Protein AF-A0A4Q3C0F9-F1 (afdb_monomer)

Sequence (184 aa):
MLLTISTTHFPADDLSFLLHKHPKKIQSVEISAGKAHIFYPEVSAQKCTAALLLDIDPVGLVRSAGPKGNDFALEQYVNDRPYVSSSFMSAAIAKAYSSALNGRCKDKPELVNVAMPFTVKLSVLPVKGGENILRSLFEPLGYQLSAVQHALDATYPEWGNSRYFTVELINELTLQQLLSHLYV

Structure (mmCIF, N/CA/C/O backbone):
data_AF-A0A4Q3C0F9-F1
#
_entry.id   AF-A0A4Q3C0F9-F1
#
loop_
_atom_site.group_PDB
_atom_site.id
_atom_site.type_symbol
_atom_site.label_atom_id
_atom_site.label_alt_id
_atom_site.label_comp_id
_atom_site.label_asym_id
_atom_site.label_entity_id
_atom_site.label_seq_id
_atom_site.pdbx_PDB_ins_code
_atom_site.Cartn_x
_atom_site.Cartn_y
_atom_site.Cartn_z
_atom_site.occupancy
_atom_site.B_iso_or_equiv
_atom_site.auth_seq_id
_atom_site.auth_comp_id
_atom_site.auth_asym_id
_atom_site.auth_atom_id
_atom_site.pdbx_PDB_model_num
ATOM 1 N N . MET A 1 1 ? -1.532 4.440 -9.320 1.00 93.00 1 MET A N 1
ATOM 2 C CA . MET A 1 1 ? -0.962 3.205 -8.712 1.00 93.00 1 MET A CA 1
ATOM 3 C C . MET A 1 1 ? -1.610 2.867 -7.396 1.00 93.00 1 MET A C 1
ATOM 5 O O . MET A 1 1 ? -2.002 3.794 -6.710 1.00 93.00 1 MET A O 1
ATOM 9 N N . LEU A 1 2 ? -1.745 1.582 -7.054 1.00 97.56 2 LEU A N 1
ATOM 10 C CA . LEU A 1 2 ? -2.657 1.135 -5.998 1.00 97.56 2 LEU A CA 1
ATOM 11 C C . LEU A 1 2 ? -1.946 0.366 -4.875 1.00 97.56 2 LEU A C 1
ATOM 13 O O . LEU A 1 2 ? -1.296 -0.653 -5.127 1.00 97.56 2 LEU A O 1
ATOM 17 N N . LEU A 1 3 ? -2.159 0.838 -3.648 1.00 98.62 3 LEU A N 1
ATOM 18 C CA . LEU A 1 3 ? -1.946 0.118 -2.396 1.00 98.62 3 LEU A CA 1
ATOM 19 C C . LEU A 1 3 ? -3.314 -0.237 -1.805 1.00 98.62 3 LEU A C 1
ATOM 21 O O . LEU A 1 3 ? -4.173 0.636 -1.687 1.00 98.62 3 LEU A O 1
ATOM 25 N N . THR A 1 4 ? -3.508 -1.485 -1.388 1.00 98.88 4 THR A N 1
ATOM 26 C CA . THR A 1 4 ? -4.665 -1.880 -0.574 1.00 98.88 4 THR A CA 1
ATOM 27 C C . THR A 1 4 ? -4.221 -2.491 0.741 1.00 98.88 4 THR A C 1
ATOM 29 O O . THR A 1 4 ? -3.299 -3.304 0.751 1.00 98.88 4 THR A O 1
ATOM 32 N N . ILE A 1 5 ? -4.909 -2.144 1.825 1.00 98.81 5 ILE A N 1
ATOM 33 C CA . ILE A 1 5 ? -4.718 -2.701 3.166 1.00 98.81 5 ILE A CA 1
ATOM 34 C C . ILE A 1 5 ? -6.038 -3.343 3.571 1.00 98.81 5 ILE A C 1
ATOM 36 O O . ILE A 1 5 ? -7.050 -2.652 3.681 1.00 98.81 5 ILE A O 1
ATOM 40 N N . SER A 1 6 ? -6.022 -4.655 3.772 1.00 98.88 6 SER A N 1
ATOM 41 C CA . SER A 1 6 ? -7.197 -5.436 4.152 1.00 98.88 6 SER A CA 1
ATOM 42 C C . SER A 1 6 ? -6.998 -6.047 5.528 1.00 98.88 6 SER A C 1
ATOM 44 O O . SER A 1 6 ? -5.887 -6.453 5.862 1.00 98.88 6 SER A O 1
ATOM 46 N N . THR A 1 7 ? -8.071 -6.171 6.300 1.00 98.75 7 THR A N 1
ATOM 47 C CA . THR A 1 7 ? -8.078 -6.963 7.532 1.00 98.75 7 THR A CA 1
ATOM 48 C C . THR A 1 7 ? -9.365 -7.762 7.665 1.00 98.75 7 THR A C 1
ATOM 50 O O . THR A 1 7 ? -10.413 -7.367 7.146 1.00 98.75 7 THR A O 1
ATOM 53 N N . THR A 1 8 ? -9.262 -8.883 8.372 1.00 98.62 8 THR A N 1
ATOM 54 C CA . THR A 1 8 ? -10.381 -9.719 8.825 1.00 98.62 8 THR A CA 1
ATOM 55 C C . THR A 1 8 ? -10.478 -9.757 10.352 1.00 98.62 8 THR A C 1
ATOM 57 O O . THR A 1 8 ? -11.080 -10.673 10.909 1.00 98.62 8 THR A O 1
ATOM 60 N N . HIS A 1 9 ? -9.860 -8.793 11.050 1.00 97.81 9 HIS A N 1
ATOM 61 C CA . HIS A 1 9 ? -10.168 -8.520 12.456 1.00 97.81 9 HIS A CA 1
ATOM 62 C C . HIS A 1 9 ? -11.687 -8.365 12.636 1.00 97.81 9 HIS A C 1
ATOM 64 O O . HIS A 1 9 ? -12.354 -7.938 11.703 1.00 97.81 9 HIS A O 1
ATOM 70 N N . PHE A 1 10 ? -12.251 -8.693 13.799 1.00 97.38 10 PHE A N 1
ATOM 71 C CA . PHE A 1 10 ? -13.685 -8.522 14.036 1.00 97.38 10 PHE A CA 1
ATOM 72 C C . PHE A 1 10 ? -13.939 -7.469 15.127 1.00 97.38 10 PHE A C 1
ATOM 74 O O . PHE A 1 10 ? -13.514 -7.692 16.262 1.00 97.38 10 PHE A O 1
ATOM 81 N N . PRO A 1 11 ? -14.677 -6.384 14.830 1.00 97.56 11 PRO A N 1
ATOM 82 C CA . PRO A 1 11 ? -15.264 -6.044 13.530 1.00 97.56 11 PRO A CA 1
ATOM 83 C C . PRO A 1 11 ? -14.233 -5.398 12.577 1.00 97.56 11 PRO A C 1
ATOM 85 O O . PRO A 1 11 ? -13.461 -4.527 12.967 1.00 97.56 11 PRO A O 1
ATOM 88 N N . ALA A 1 12 ? -14.198 -5.815 11.308 1.00 98.44 12 ALA A N 1
ATOM 89 C CA . ALA A 1 12 ? -13.120 -5.422 10.390 1.00 98.44 12 ALA A CA 1
ATOM 90 C C . ALA A 1 12 ? -13.171 -3.942 9.993 1.00 98.44 12 ALA A C 1
ATOM 92 O O . ALA A 1 12 ? -12.144 -3.331 9.687 1.00 98.44 12 ALA A O 1
ATOM 93 N N . ASP A 1 13 ? -14.360 -3.343 10.000 1.00 97.94 13 ASP A N 1
ATOM 94 C CA . ASP A 1 13 ? -14.573 -1.931 9.703 1.00 97.94 13 ASP A CA 1
ATOM 95 C C . ASP A 1 13 ? -13.975 -0.988 10.761 1.00 97.94 13 ASP A C 1
ATOM 97 O O . ASP A 1 13 ? -13.818 0.207 10.476 1.00 97.94 13 ASP A O 1
ATOM 101 N N . ASP A 1 14 ? -13.494 -1.518 11.895 1.00 98.00 14 ASP A N 1
ATOM 102 C CA . ASP A 1 14 ? -12.665 -0.772 12.848 1.00 98.00 14 ASP A CA 1
ATOM 103 C C . ASP A 1 14 ? -11.371 -0.222 12.222 1.00 98.00 14 ASP A C 1
ATOM 105 O O . ASP A 1 14 ? -10.869 0.829 12.641 1.00 98.00 14 ASP A O 1
ATOM 109 N N . LEU A 1 15 ? -10.893 -0.839 11.133 1.00 98.50 15 LEU A N 1
ATOM 110 C CA . LEU A 1 15 ? -9.802 -0.309 10.310 1.00 98.50 15 LEU A CA 1
ATOM 111 C C . LEU A 1 15 ? -10.038 1.156 9.901 1.00 98.50 15 LEU A C 1
ATOM 113 O O . LEU A 1 15 ? -9.094 1.943 9.805 1.00 98.50 15 LEU A O 1
ATOM 117 N N . SER A 1 16 ? -11.295 1.548 9.686 1.00 98.12 16 SER A N 1
ATOM 118 C CA . SER A 1 16 ? -11.626 2.897 9.234 1.00 98.12 16 SER A CA 1
ATOM 119 C C . SER A 1 16 ? -11.396 3.984 10.284 1.00 98.12 16 SER A C 1
ATOM 121 O O . SER A 1 16 ? -10.922 5.079 9.947 1.00 98.12 16 SER A O 1
ATOM 123 N N . PHE A 1 17 ? -11.643 3.664 11.558 1.00 98.12 17 PHE A N 1
ATOM 124 C CA . PHE A 1 17 ? -11.317 4.528 12.691 1.00 98.12 17 PHE A CA 1
ATOM 125 C C . PHE A 1 17 ? -9.806 4.617 12.885 1.00 98.12 17 PHE A C 1
ATOM 127 O O . PHE A 1 17 ? -9.266 5.712 13.054 1.00 98.12 17 PHE A O 1
ATOM 134 N N . LEU A 1 18 ? -9.105 3.485 12.783 1.00 98.31 18 LEU A N 1
ATOM 135 C CA . LEU A 1 18 ? -7.651 3.444 12.910 1.00 98.31 18 LEU A CA 1
ATOM 136 C C . LEU A 1 18 ? -6.939 4.256 11.815 1.00 98.31 18 LEU A C 1
ATOM 138 O O . LEU A 1 18 ? -5.968 4.947 12.110 1.00 98.31 18 LEU A O 1
ATOM 142 N N . LEU A 1 19 ? -7.442 4.252 10.574 1.00 98.19 19 LEU A N 1
ATOM 143 C CA . LEU A 1 19 ? -6.907 5.060 9.465 1.00 98.19 19 LEU A CA 1
ATOM 144 C C . LEU A 1 19 ? -7.390 6.522 9.465 1.00 98.19 19 LEU A C 1
ATOM 146 O O . LEU A 1 19 ? -6.868 7.348 8.702 1.00 98.19 19 LEU A O 1
ATOM 150 N N . HIS A 1 20 ? -8.373 6.868 10.303 1.00 97.62 20 HIS A N 1
ATOM 151 C CA . HIS A 1 20 ? -9.049 8.174 10.317 1.00 97.62 20 HIS A CA 1
ATOM 152 C C . HIS A 1 20 ? -9.632 8.534 8.945 1.00 97.62 20 HIS A C 1
ATOM 154 O O . HIS A 1 20 ? -9.460 9.659 8.458 1.00 97.62 20 HIS A O 1
ATOM 160 N N . LYS A 1 21 ? -10.247 7.558 8.268 1.00 97.69 21 LYS A N 1
ATOM 161 C CA . LYS A 1 21 ? -10.850 7.732 6.937 1.00 97.69 21 LYS A CA 1
ATOM 162 C C . LYS A 1 21 ? -12.208 7.065 6.909 1.00 97.69 21 LYS A C 1
ATOM 164 O O . LYS A 1 21 ? -12.303 5.848 7.005 1.00 97.69 21 LYS A O 1
ATOM 169 N N . HIS A 1 22 ? -13.249 7.874 6.760 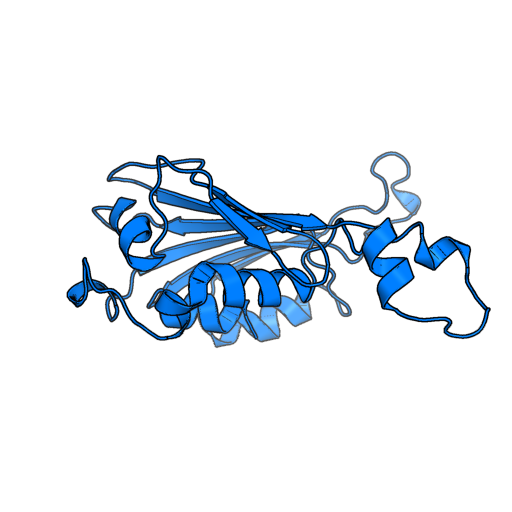1.00 96.88 22 HIS A N 1
ATOM 170 C CA . HIS A 1 22 ? -14.625 7.402 6.820 1.00 96.88 22 HIS A CA 1
ATOM 171 C C . HIS A 1 22 ? -14.996 6.614 5.547 1.00 96.88 22 HIS A C 1
ATOM 173 O O . HIS A 1 22 ? -14.896 7.186 4.460 1.00 96.88 22 HIS A O 1
ATOM 179 N N . PRO A 1 23 ? -15.534 5.380 5.631 1.00 96.81 23 PRO A N 1
ATOM 180 C CA . PRO A 1 23 ? -15.703 4.532 4.447 1.00 96.81 23 PRO A CA 1
ATOM 181 C C . PRO A 1 23 ? -16.675 5.058 3.386 1.00 96.81 23 PRO A C 1
ATOM 183 O O . PRO A 1 23 ? -16.467 4.865 2.195 1.00 96.81 23 PRO A O 1
ATOM 186 N N . LYS A 1 24 ? -17.712 5.799 3.800 1.00 95.69 24 LYS A N 1
ATOM 187 C CA . LYS A 1 24 ? -18.680 6.443 2.883 1.00 95.69 24 LYS A CA 1
ATOM 188 C C . LYS A 1 24 ? -18.175 7.733 2.214 1.00 95.69 24 LYS A C 1
ATOM 190 O O . LYS A 1 24 ? -18.974 8.459 1.629 1.00 95.69 24 LYS A O 1
ATOM 195 N N . LYS A 1 25 ? -16.894 8.084 2.358 1.00 96.06 25 LYS A N 1
ATOM 196 C CA . LYS A 1 25 ? -16.315 9.300 1.776 1.00 96.06 25 LYS A CA 1
ATOM 197 C C . LYS A 1 25 ? -15.069 8.947 0.978 1.00 96.06 25 LYS A C 1
ATOM 199 O O . LYS A 1 25 ? -14.107 8.431 1.535 1.00 96.06 25 LYS A O 1
ATOM 204 N N . ILE A 1 26 ? -15.069 9.307 -0.301 1.00 97.25 26 ILE A N 1
ATOM 205 C CA . ILE A 1 26 ? -13.835 9.354 -1.084 1.00 97.25 26 ILE A CA 1
ATOM 206 C C . ILE A 1 26 ? -13.098 10.623 -0.667 1.00 97.25 26 ILE A C 1
ATOM 208 O O . ILE A 1 26 ? -13.657 11.720 -0.701 1.00 97.25 26 ILE A O 1
ATOM 212 N N . GLN A 1 27 ? -11.858 10.470 -0.227 1.00 97.94 27 GLN A N 1
ATOM 213 C CA . GLN A 1 27 ? -11.015 11.578 0.208 1.00 97.94 27 GLN A CA 1
ATOM 214 C C . GLN A 1 27 ? -9.793 11.656 -0.692 1.00 97.94 27 GLN A C 1
ATOM 216 O O . GLN A 1 27 ? -9.384 10.664 -1.282 1.00 97.94 27 GLN A O 1
ATOM 221 N N . SER A 1 28 ? -9.215 12.842 -0.822 1.00 97.94 28 SER A N 1
ATOM 222 C CA . SER A 1 28 ? -7.988 13.033 -1.591 1.00 97.94 28 SER A CA 1
ATOM 223 C C . SER A 1 28 ? -7.017 13.879 -0.790 1.00 97.94 28 SER A C 1
ATOM 225 O O . SER A 1 28 ? -7.437 14.783 -0.066 1.00 97.94 28 SER A O 1
ATOM 227 N N . VAL A 1 29 ? -5.731 13.585 -0.921 1.00 97.50 29 VAL A N 1
ATOM 228 C CA . VAL A 1 29 ? -4.653 14.411 -0.382 1.00 97.50 29 VAL A CA 1
ATOM 229 C C . VAL A 1 29 ? -3.729 14.837 -1.511 1.00 97.50 29 VAL A C 1
ATOM 231 O O . VAL A 1 29 ? -3.416 14.044 -2.396 1.00 97.50 29 VAL A O 1
ATOM 234 N N . GLU A 1 30 ? -3.297 16.093 -1.477 1.00 96.56 30 GLU A N 1
ATOM 235 C CA . GLU A 1 30 ? -2.288 16.608 -2.403 1.00 96.56 30 GLU A CA 1
ATOM 236 C C . GLU A 1 30 ? -0.895 16.134 -1.958 1.00 96.56 30 GLU A C 1
ATOM 238 O O . GLU A 1 30 ? -0.530 16.234 -0.777 1.00 96.56 30 GLU A O 1
ATOM 243 N N . ILE A 1 31 ? -0.119 15.639 -2.918 1.00 94.50 31 ILE A N 1
ATOM 244 C CA . ILE A 1 31 ? 1.305 15.313 -2.809 1.00 94.50 31 ILE A CA 1
ATOM 245 C C . ILE A 1 31 ? 2.075 16.136 -3.849 1.00 94.50 31 ILE A C 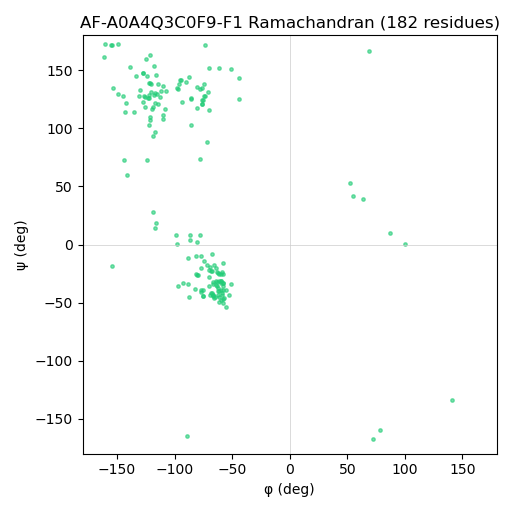1
ATOM 247 O O . ILE A 1 31 ? 1.496 16.666 -4.790 1.00 94.50 31 ILE A O 1
ATOM 251 N N . SER A 1 32 ? 3.397 16.259 -3.718 1.00 88.00 32 SER A N 1
ATOM 252 C CA . SER A 1 32 ? 4.198 17.091 -4.639 1.00 88.00 32 SER A CA 1
ATOM 253 C C . SER A 1 32 ? 4.073 16.693 -6.116 1.00 88.00 32 SER A C 1
ATOM 255 O O . SER A 1 32 ? 4.283 17.520 -6.996 1.00 88.00 32 SER A O 1
ATOM 257 N N . ALA A 1 33 ? 3.741 15.429 -6.375 1.00 87.44 33 ALA A N 1
ATOM 258 C CA . ALA A 1 33 ? 3.639 14.836 -7.701 1.00 87.44 33 ALA A CA 1
ATOM 259 C C . ALA A 1 33 ? 2.204 14.765 -8.261 1.00 87.44 33 ALA A C 1
ATOM 261 O O . ALA A 1 33 ? 2.017 14.231 -9.350 1.00 87.44 33 ALA A O 1
ATOM 262 N N . GLY A 1 34 ? 1.190 15.237 -7.529 1.00 94.25 34 GLY A N 1
ATOM 263 C CA . GLY A 1 34 ? -0.220 15.074 -7.893 1.00 94.25 34 GLY A CA 1
ATOM 264 C C . GLY A 1 34 ? -1.089 14.800 -6.669 1.00 94.25 34 GLY A C 1
ATOM 265 O O . GLY A 1 34 ? -0.949 15.449 -5.635 1.00 94.25 34 GLY A O 1
ATOM 266 N N . LYS A 1 35 ? -1.973 13.809 -6.754 1.00 97.00 35 LYS A N 1
ATOM 267 C CA . LYS A 1 35 ? -2.931 13.461 -5.702 1.00 97.00 35 LYS A CA 1
ATOM 268 C C . LYS A 1 35 ? -2.815 12.003 -5.293 1.00 97.00 35 LYS A C 1
ATOM 270 O O . LYS A 1 35 ? -2.321 11.147 -6.023 1.00 97.00 35 LYS A O 1
ATOM 275 N N . ALA A 1 36 ? -3.313 11.714 -4.100 1.00 98.06 36 ALA A N 1
ATOM 276 C CA . ALA A 1 36 ? -3.613 10.359 -3.680 1.00 98.06 36 ALA A CA 1
ATOM 277 C C . ALA A 1 36 ? -5.060 10.286 -3.195 1.00 98.06 36 ALA A C 1
ATOM 279 O O . ALA A 1 36 ? -5.476 11.076 -2.344 1.00 98.06 36 ALA A O 1
ATOM 280 N N . HIS A 1 37 ? -5.820 9.341 -3.736 1.00 98.44 37 HIS A N 1
ATOM 281 C CA . HIS A 1 37 ? -7.215 9.104 -3.395 1.00 98.44 37 HIS A CA 1
ATOM 282 C C . HIS A 1 37 ? -7.329 7.969 -2.386 1.00 98.44 37 HIS A C 1
ATOM 284 O O . HIS A 1 37 ? -6.722 6.914 -2.557 1.00 98.44 37 HIS A O 1
ATOM 290 N N . ILE A 1 38 ? -8.141 8.182 -1.357 1.00 98.69 38 ILE A N 1
ATOM 291 C CA . ILE A 1 38 ? -8.464 7.202 -0.332 1.00 98.69 38 ILE A CA 1
ATOM 292 C C . ILE A 1 38 ? -9.932 6.820 -0.467 1.00 98.69 38 ILE A C 1
ATOM 294 O O . ILE A 1 38 ? -10.807 7.690 -0.458 1.00 98.69 38 ILE A O 1
ATOM 298 N N . PHE A 1 39 ? -10.199 5.522 -0.560 1.00 98.69 39 PHE A N 1
ATOM 299 C CA . PHE A 1 39 ? -11.549 4.966 -0.600 1.00 98.69 39 PHE A CA 1
ATOM 300 C C . PHE A 1 39 ? -11.558 3.526 -0.078 1.00 98.69 39 PHE A C 1
ATOM 302 O O . PHE A 1 39 ? -10.506 2.942 0.171 1.00 98.69 39 PHE A O 1
ATOM 309 N N . TYR A 1 40 ? -12.750 2.958 0.098 1.00 98.69 40 TYR A N 1
ATOM 310 C CA . TYR A 1 40 ? -12.927 1.603 0.615 1.00 98.69 40 TYR A CA 1
ATOM 311 C C . TYR A 1 40 ? -13.701 0.755 -0.394 1.00 98.69 40 TYR A C 1
ATOM 313 O O . TYR A 1 40 ? -14.917 0.918 -0.502 1.00 98.69 40 TYR A O 1
ATOM 321 N N . PRO A 1 41 ? -13.029 -0.124 -1.160 1.00 98.12 41 PRO A N 1
ATOM 322 C CA . PRO A 1 41 ? -13.715 -1.033 -2.077 1.00 98.12 41 PRO A CA 1
ATOM 323 C C . PRO A 1 41 ? -14.562 -2.100 -1.366 1.00 98.12 41 PRO A C 1
ATOM 325 O O . PRO A 1 41 ? -15.491 -2.625 -1.969 1.00 98.12 41 PRO A O 1
ATOM 328 N N . GLU A 1 42 ? -14.263 -2.427 -0.105 1.00 98.31 42 GLU A N 1
ATOM 329 C CA . GLU A 1 42 ? -14.977 -3.453 0.662 1.00 98.31 42 GLU A CA 1
ATOM 330 C C . GLU A 1 42 ? -15.062 -3.042 2.135 1.00 98.31 42 GLU A C 1
ATOM 332 O O . GLU A 1 42 ? -14.049 -2.695 2.742 1.00 98.31 42 GLU A O 1
ATOM 337 N N . VAL A 1 43 ? -16.271 -3.059 2.705 1.00 98.44 43 VAL A N 1
ATOM 338 C CA . VAL A 1 43 ? -16.532 -2.673 4.099 1.00 98.44 43 VAL A CA 1
ATOM 339 C C . VAL A 1 43 ? -17.615 -3.578 4.665 1.00 98.44 43 VAL A C 1
ATOM 341 O O . VAL A 1 43 ? -18.768 -3.529 4.241 1.00 98.44 43 VAL A O 1
ATOM 344 N N . SER A 1 44 ? -17.242 -4.397 5.635 1.00 98.25 44 SER A N 1
ATOM 345 C CA . SER A 1 44 ? -18.143 -5.253 6.400 1.00 98.25 44 SER A CA 1
ATOM 346 C C . SER A 1 44 ? -17.509 -5.564 7.754 1.00 98.25 44 SER A C 1
ATOM 348 O O . SER A 1 44 ? -16.326 -5.294 7.958 1.00 98.25 44 SER A O 1
ATOM 350 N N . ALA A 1 45 ? -18.264 -6.187 8.658 1.00 98.06 45 ALA A N 1
ATOM 351 C CA . ALA A 1 45 ? -17.713 -6.655 9.927 1.00 98.06 45 ALA A CA 1
ATOM 352 C C . ALA A 1 45 ? -16.725 -7.827 9.747 1.00 98.06 45 ALA A C 1
ATOM 354 O O . ALA A 1 45 ? -15.893 -8.059 10.617 1.00 98.06 45 ALA A O 1
ATOM 355 N N . GLN A 1 46 ? -16.813 -8.573 8.638 1.00 98.31 46 GLN A N 1
ATOM 356 C CA . GLN A 1 46 ? -15.982 -9.750 8.354 1.00 98.31 46 GLN A CA 1
ATOM 357 C C . GLN A 1 46 ? -14.679 -9.391 7.640 1.00 98.31 46 GLN A C 1
ATOM 359 O O . GLN A 1 46 ? -13.658 -10.048 7.834 1.00 98.31 46 GLN A O 1
ATOM 364 N N . LYS A 1 47 ? -14.725 -8.373 6.780 1.00 98.62 47 LYS A N 1
ATOM 365 C CA . LYS A 1 47 ? -13.581 -7.903 6.008 1.00 98.62 47 LYS A CA 1
ATOM 366 C C . LYS A 1 47 ? -13.738 -6.434 5.653 1.00 98.62 47 LYS A C 1
ATOM 368 O O . LYS A 1 47 ? -14.795 -6.001 5.185 1.00 98.62 47 LYS A O 1
ATOM 373 N N . CYS A 1 48 ? -12.660 -5.686 5.833 1.00 98.75 48 CYS A N 1
ATOM 374 C CA . CYS A 1 48 ? -12.561 -4.293 5.433 1.00 98.75 48 CYS A CA 1
ATOM 375 C C . CYS A 1 48 ? -11.279 -4.098 4.634 1.00 98.75 48 CYS A C 1
ATOM 377 O O . CYS A 1 48 ? -10.215 -4.560 5.049 1.00 98.75 48 CYS A O 1
ATOM 379 N N . THR A 1 49 ? -11.392 -3.410 3.503 1.00 98.88 49 THR A N 1
ATOM 380 C CA . THR A 1 49 ? -10.279 -3.095 2.611 1.00 98.88 49 THR A CA 1
ATOM 381 C C . THR A 1 49 ? -10.242 -1.591 2.385 1.00 98.88 49 THR A C 1
ATOM 383 O O . THR A 1 49 ? -11.180 -1.023 1.827 1.00 98.88 49 THR A O 1
ATOM 386 N N . ALA A 1 50 ? -9.145 -0.949 2.780 1.00 98.81 50 ALA A N 1
ATOM 387 C CA . ALA A 1 50 ? -8.827 0.428 2.423 1.00 98.81 50 ALA A CA 1
ATOM 388 C C . ALA A 1 50 ? -7.930 0.452 1.180 1.00 98.81 50 ALA A C 1
ATOM 390 O O . ALA A 1 50 ? -7.025 -0.371 1.043 1.00 98.81 50 ALA A O 1
ATOM 391 N N . ALA A 1 51 ? -8.152 1.415 0.291 1.00 98.81 51 ALA A N 1
ATOM 392 C CA . ALA A 1 51 ? -7.365 1.637 -0.913 1.00 98.81 51 ALA A CA 1
ATOM 393 C C . ALA A 1 51 ? -6.740 3.037 -0.905 1.00 98.81 51 ALA A C 1
ATOM 395 O O . ALA A 1 51 ? -7.406 4.019 -0.572 1.00 98.81 51 ALA A O 1
ATOM 396 N N . LEU A 1 52 ? -5.475 3.117 -1.320 1.00 98.62 52 LEU A N 1
ATOM 397 C CA . LEU A 1 52 ? -4.735 4.345 -1.584 1.00 98.62 52 LEU A CA 1
ATOM 398 C C . LEU A 1 52 ? -4.267 4.325 -3.044 1.00 98.62 52 LEU A C 1
ATOM 400 O O . LEU A 1 52 ? -3.401 3.535 -3.427 1.00 98.62 52 LEU A O 1
ATOM 404 N N . LEU A 1 53 ? -4.872 5.180 -3.867 1.00 98.38 53 LEU A N 1
ATOM 405 C CA . LEU A 1 53 ? -4.615 5.278 -5.301 1.00 98.38 53 LEU A CA 1
ATOM 406 C C . LEU A 1 53 ? -3.847 6.563 -5.619 1.00 98.38 53 LEU A C 1
ATOM 408 O O . LEU A 1 53 ? -4.374 7.655 -5.438 1.00 98.38 53 LEU A O 1
ATOM 412 N N . LEU A 1 54 ? -2.628 6.435 -6.136 1.00 97.38 54 LEU A N 1
ATOM 413 C CA . LEU A 1 54 ? -1.859 7.553 -6.678 1.00 97.38 54 LEU A CA 1
ATOM 414 C C . LEU A 1 54 ? -2.416 7.987 -8.035 1.00 97.38 54 LEU A C 1
ATOM 416 O O . LEU A 1 54 ? -2.515 7.151 -8.941 1.00 97.38 54 LEU A O 1
ATOM 420 N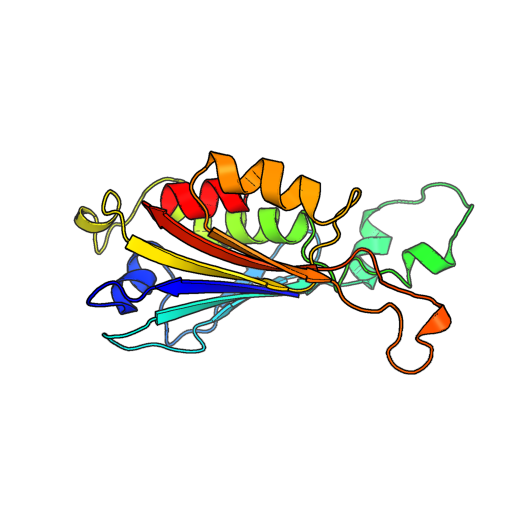 N . ASP A 1 55 ? -2.685 9.283 -8.149 1.00 95.94 55 ASP A N 1
ATOM 421 C CA . ASP A 1 55 ? -3.042 10.018 -9.360 1.00 95.94 55 ASP A CA 1
ATOM 422 C C . ASP A 1 55 ? -1.967 11.087 -9.603 1.00 95.94 55 ASP A C 1
ATOM 424 O O . ASP A 1 55 ? -1.948 12.151 -8.984 1.00 95.94 55 ASP A O 1
ATOM 428 N N . ILE A 1 56 ? -0.972 10.732 -10.410 1.00 94.25 56 ILE A N 1
ATOM 429 C CA . ILE A 1 56 ? 0.253 11.511 -10.599 1.00 94.25 56 ILE A CA 1
ATOM 430 C C . ILE A 1 56 ? 0.110 12.373 -11.850 1.00 94.25 56 ILE A C 1
ATOM 432 O O . ILE A 1 56 ? -0.257 11.855 -12.900 1.00 94.25 56 ILE A O 1
ATOM 436 N N . ASP A 1 57 ? 0.473 13.654 -11.758 1.00 90.31 57 ASP A N 1
ATOM 437 C CA . ASP A 1 57 ? 0.530 14.562 -12.906 1.00 90.31 57 ASP A CA 1
ATOM 438 C C . ASP A 1 57 ? 1.899 14.435 -13.607 1.00 90.31 57 ASP A C 1
ATOM 440 O O . ASP A 1 57 ? 2.898 14.987 -13.123 1.00 90.31 57 ASP A O 1
ATOM 444 N N . PRO A 1 58 ? 1.992 13.733 -14.755 1.00 85.50 58 PRO A N 1
ATOM 445 C CA . PRO A 1 58 ? 3.260 13.567 -15.458 1.00 85.50 58 PRO A CA 1
ATOM 446 C C . PRO A 1 58 ? 3.830 14.901 -15.957 1.00 85.50 58 PRO A C 1
ATOM 448 O O . PRO A 1 58 ? 5.048 15.074 -15.985 1.00 85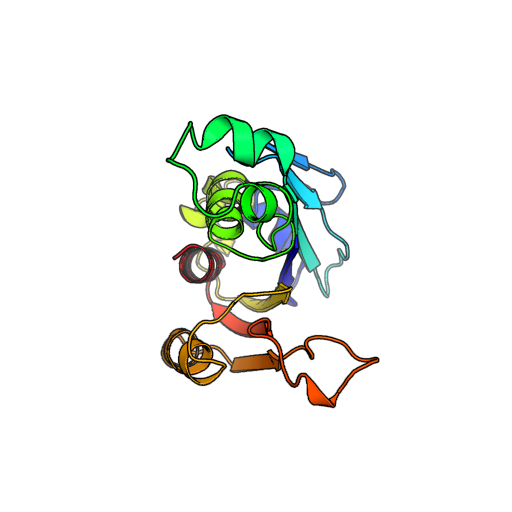.50 58 PRO A O 1
ATOM 451 N N . VAL A 1 59 ? 2.981 15.869 -16.316 1.00 83.44 59 VAL A N 1
ATOM 452 C CA . VAL A 1 59 ? 3.421 17.169 -16.841 1.00 83.44 59 VAL A CA 1
ATOM 453 C C . VAL A 1 59 ? 3.951 18.043 -15.706 1.00 83.44 59 VAL A C 1
ATOM 455 O O . VAL A 1 59 ? 5.016 18.657 -15.834 1.00 83.44 59 VAL A O 1
ATOM 458 N N . GLY A 1 60 ? 3.241 18.075 -14.577 1.00 81.50 60 GLY A N 1
ATOM 459 C CA . GLY A 1 60 ? 3.677 18.750 -13.355 1.00 81.50 60 GLY A CA 1
ATOM 460 C C . GLY A 1 60 ? 5.017 18.217 -12.837 1.00 81.50 60 GLY A C 1
ATOM 461 O O . GLY A 1 60 ? 5.894 18.997 -12.449 1.00 81.50 60 GLY A O 1
ATOM 462 N N . LEU A 1 61 ? 5.234 16.899 -12.922 1.00 80.12 61 LEU A N 1
ATOM 463 C CA . LEU A 1 61 ? 6.497 16.267 -12.540 1.00 80.12 61 LEU A CA 1
ATOM 464 C C . LEU A 1 61 ? 7.702 16.790 -13.329 1.00 80.12 61 LEU A C 1
ATOM 466 O O . LEU A 1 61 ? 8.737 17.066 -12.723 1.00 80.12 61 LEU A O 1
ATOM 470 N N . VAL A 1 62 ? 7.579 16.960 -14.647 1.00 77.06 62 VAL A N 1
ATOM 471 C CA . VAL A 1 62 ? 8.677 17.482 -15.481 1.00 77.06 62 VAL A CA 1
ATOM 472 C C . VAL A 1 62 ? 8.978 18.938 -15.142 1.00 77.06 62 VAL A C 1
ATOM 474 O O . VAL A 1 62 ? 10.137 19.311 -14.976 1.00 77.06 62 VAL A O 1
ATOM 477 N N . ARG A 1 63 ? 7.937 19.761 -14.968 1.00 71.44 63 ARG A N 1
ATOM 478 C CA . ARG A 1 63 ? 8.090 21.194 -14.662 1.00 71.44 63 ARG A CA 1
ATOM 479 C C . ARG A 1 63 ? 8.785 21.442 -13.320 1.00 71.44 63 ARG A C 1
AT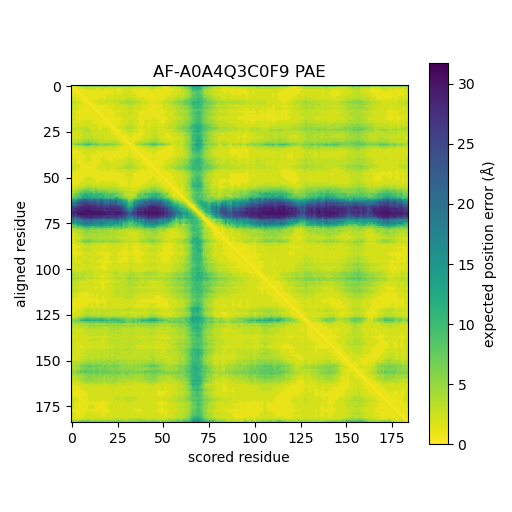OM 481 O O . ARG A 1 63 ? 9.561 22.384 -13.201 1.00 71.44 63 ARG A O 1
ATOM 488 N N . SER A 1 64 ? 8.522 20.596 -12.324 1.00 63.28 64 SER A N 1
ATOM 489 C CA . SER A 1 64 ? 9.081 20.726 -10.970 1.00 63.28 64 SER A CA 1
ATOM 490 C C . SER A 1 64 ? 10.543 20.270 -10.832 1.00 63.28 64 SER A C 1
ATOM 492 O O . SER A 1 64 ? 11.224 20.693 -9.901 1.00 63.28 64 SER A O 1
ATOM 494 N N . ALA A 1 65 ? 11.054 19.442 -11.753 1.00 61.66 65 ALA A N 1
ATOM 495 C CA . ALA A 1 65 ? 12.413 18.893 -11.682 1.00 61.66 65 ALA A CA 1
ATOM 496 C C . ALA A 1 65 ? 13.526 19.889 -12.087 1.00 61.66 65 ALA A C 1
ATOM 498 O O . ALA A 1 65 ? 14.706 19.605 -11.857 1.00 61.66 65 ALA A O 1
ATOM 499 N N . GLY A 1 66 ? 13.156 21.053 -12.639 1.00 55.56 66 GLY A N 1
ATOM 500 C CA . GLY A 1 66 ? 14.075 22.076 -13.150 1.00 55.56 66 GLY A CA 1
ATOM 501 C C . GLY A 1 66 ? 14.831 21.638 -14.417 1.00 55.56 66 GLY A C 1
ATOM 502 O O . GLY A 1 66 ? 14.833 20.455 -14.763 1.00 55.56 66 GLY A O 1
ATOM 503 N N . PRO A 1 67 ? 15.486 22.566 -15.141 1.00 50.53 67 PRO A N 1
ATOM 504 C CA . PRO A 1 67 ? 16.272 22.229 -16.324 1.00 50.53 67 PRO A CA 1
ATOM 505 C C . PRO A 1 67 ? 17.554 21.497 -15.902 1.00 50.53 67 PRO A C 1
ATOM 507 O O . PRO A 1 67 ? 18.589 22.112 -15.655 1.00 50.53 67 PRO A O 1
ATOM 510 N N . LYS A 1 68 ? 17.495 20.168 -15.785 1.00 54.59 68 LYS A N 1
ATOM 511 C CA . LYS A 1 68 ? 18.696 19.327 -15.735 1.00 54.59 68 LYS A CA 1
ATOM 512 C C . LYS A 1 68 ? 19.108 19.016 -17.169 1.00 54.59 68 LYS A C 1
ATOM 514 O O . LYS A 1 68 ? 18.275 18.588 -17.962 1.00 54.59 68 LYS A O 1
ATOM 519 N N . GLY A 1 69 ? 20.369 19.322 -17.475 1.00 51.38 69 GLY A N 1
ATOM 520 C CA . GLY A 1 69 ? 20.962 19.297 -18.810 1.00 51.38 69 GLY A CA 1
ATOM 521 C C . GLY A 1 69 ? 20.596 18.068 -19.642 1.00 51.38 69 GLY A C 1
ATOM 522 O O . GLY A 1 69 ? 20.450 16.965 -19.119 1.00 51.38 69 GLY A O 1
ATOM 523 N N . ASN A 1 70 ? 20.426 18.332 -20.937 1.00 55.84 70 ASN A N 1
ATOM 524 C CA . ASN A 1 70 ? 20.117 17.384 -22.000 1.00 55.84 70 ASN A CA 1
ATOM 525 C C . ASN A 1 70 ? 20.949 16.102 -21.916 1.00 55.84 70 ASN A C 1
ATOM 527 O O . ASN A 1 70 ? 22.168 16.184 -21.982 1.00 55.84 70 ASN A O 1
ATOM 531 N N . ASP A 1 71 ? 20.248 14.965 -21.883 1.00 49.44 71 ASP A N 1
ATOM 532 C CA . ASP A 1 71 ? 20.652 13.764 -22.633 1.00 49.44 71 ASP A CA 1
ATOM 533 C C . ASP A 1 71 ? 19.461 12.835 -22.967 1.00 49.44 71 ASP A C 1
ATOM 535 O O . ASP A 1 71 ? 19.536 12.091 -23.936 1.00 49.44 71 ASP A O 1
ATOM 539 N N . PHE A 1 72 ? 18.302 12.947 -22.293 1.00 52.78 72 PHE A N 1
ATOM 540 C CA . PHE A 1 72 ? 17.077 12.203 -22.660 1.00 52.78 72 PHE A CA 1
ATOM 541 C C . PHE A 1 72 ? 15.789 13.019 -22.446 1.00 52.78 72 PHE A C 1
ATOM 543 O O . PHE A 1 72 ? 15.004 12.766 -21.533 1.00 52.78 72 PHE A O 1
ATOM 550 N N . ALA A 1 73 ? 15.544 14.020 -23.299 1.00 61.12 73 ALA A N 1
ATOM 551 C CA . ALA A 1 73 ? 14.357 14.880 -23.197 1.00 61.12 73 ALA A CA 1
ATOM 552 C C . ALA A 1 73 ? 13.026 14.103 -23.295 1.00 61.12 73 ALA A C 1
ATOM 554 O O . ALA A 1 73 ? 12.056 14.491 -22.653 1.00 61.12 73 ALA A O 1
ATOM 555 N N . LEU A 1 74 ? 12.971 12.991 -24.044 1.00 62.12 74 LEU A N 1
ATOM 556 C CA . LEU A 1 74 ? 11.746 12.192 -24.205 1.00 62.12 74 LEU A CA 1
ATOM 557 C C . LEU A 1 74 ? 11.415 11.346 -22.963 1.00 62.12 74 LEU A C 1
ATOM 559 O O . LEU A 1 74 ? 10.252 11.281 -22.570 1.00 62.12 74 LEU A O 1
ATOM 563 N N . GLU A 1 75 ? 12.422 10.759 -22.306 1.00 60.62 75 GLU A N 1
ATOM 564 C CA . GLU A 1 75 ? 12.232 9.950 -21.087 1.00 60.62 75 GLU A CA 1
ATOM 565 C C . GLU A 1 75 ? 11.669 10.775 -19.926 1.00 60.62 75 GLU A C 1
ATOM 567 O O . GLU A 1 75 ? 11.018 10.243 -19.030 1.00 60.62 75 GLU A O 1
ATOM 572 N N . GLN A 1 76 ? 11.871 12.094 -19.933 1.00 67.12 76 GLN A N 1
ATOM 573 C CA . GLN A 1 76 ? 11.272 12.969 -18.928 1.00 67.12 76 GLN A CA 1
ATOM 574 C C . GLN A 1 76 ? 9.742 13.016 -19.055 1.00 67.12 76 GLN A C 1
ATOM 576 O O . GLN A 1 76 ? 9.059 13.058 -18.034 1.00 67.12 76 GLN A O 1
ATOM 581 N N . TYR A 1 77 ? 9.202 12.930 -20.275 1.00 70.19 77 TYR A N 1
ATOM 582 C CA . TYR A 1 77 ? 7.758 12.955 -20.535 1.00 70.19 77 TYR A CA 1
ATOM 583 C C . TYR A 1 77 ? 7.125 11.562 -20.580 1.00 70.19 77 TYR A C 1
ATOM 585 O O . TYR A 1 77 ? 5.974 11.408 -20.179 1.00 70.19 77 TYR A O 1
ATOM 593 N N . VAL A 1 78 ? 7.864 10.555 -21.052 1.00 82.69 78 VAL A N 1
ATOM 594 C CA . VAL A 1 78 ? 7.394 9.171 -21.170 1.00 82.69 78 VAL A CA 1
ATOM 595 C C . VAL A 1 78 ? 8.237 8.285 -20.266 1.00 82.69 78 VAL A C 1
ATOM 597 O O . VAL A 1 78 ? 9.330 7.856 -20.624 1.00 82.69 78 VAL A O 1
ATOM 600 N N . ASN A 1 79 ? 7.724 8.023 -19.068 1.00 87.50 79 ASN A N 1
ATOM 601 C CA . ASN A 1 79 ? 8.346 7.126 -18.102 1.00 87.50 79 ASN A CA 1
ATOM 602 C C . ASN A 1 79 ? 7.298 6.431 -17.231 1.00 87.50 79 ASN A C 1
ATOM 604 O O . ASN A 1 79 ? 6.107 6.741 -17.254 1.00 87.50 79 ASN A O 1
ATOM 608 N N . ASP A 1 80 ? 7.780 5.481 -16.443 1.00 89.44 80 ASP A N 1
ATOM 609 C CA . ASP A 1 80 ? 6.990 4.648 -15.549 1.00 89.44 80 ASP A CA 1
ATOM 610 C C . ASP A 1 80 ? 6.512 5.379 -14.284 1.00 89.44 80 ASP A C 1
ATOM 612 O O . ASP A 1 80 ? 5.621 4.875 -13.610 1.00 89.44 80 ASP A O 1
ATOM 616 N N . ARG A 1 81 ? 7.052 6.561 -13.945 1.00 89.75 81 ARG A N 1
ATOM 617 C CA . ARG A 1 81 ? 6.859 7.216 -12.634 1.00 89.75 81 ARG A CA 1
ATOM 618 C C . ARG A 1 81 ? 5.389 7.426 -12.238 1.00 89.75 81 ARG A C 1
ATOM 620 O O . ARG A 1 81 ? 5.096 7.216 -11.060 1.00 89.75 81 ARG A O 1
ATOM 627 N N . PRO A 1 82 ? 4.458 7.796 -13.143 1.00 91.69 82 PRO A N 1
ATOM 628 C CA . PRO A 1 82 ? 3.031 7.896 -12.810 1.00 91.69 82 PRO A CA 1
ATOM 629 C C . PRO A 1 82 ? 2.360 6.539 -12.541 1.00 91.69 82 PRO A C 1
ATOM 631 O O . PRO A 1 82 ? 1.302 6.459 -11.913 1.00 91.69 82 PRO A O 1
ATOM 634 N N . TYR A 1 83 ? 2.984 5.464 -13.015 1.00 93.56 83 TYR A N 1
ATOM 635 C CA . TYR A 1 83 ? 2.432 4.118 -13.112 1.00 93.56 83 TYR A CA 1
ATOM 636 C C . TYR A 1 83 ? 3.178 3.096 -12.250 1.00 93.56 83 TYR A C 1
ATOM 638 O O . TYR A 1 83 ? 2.966 1.900 -12.418 1.00 93.56 83 TYR A O 1
ATOM 646 N N . VAL A 1 84 ? 4.020 3.535 -11.312 1.00 94.81 84 VAL A N 1
ATOM 647 C CA . VAL A 1 84 ? 4.734 2.639 -10.387 1.00 94.81 84 VAL A CA 1
ATOM 648 C C . VAL A 1 84 ? 4.546 3.026 -8.924 1.00 94.81 84 VAL A C 1
ATOM 650 O O . VAL A 1 84 ? 4.424 4.204 -8.577 1.00 94.81 84 VAL A O 1
ATOM 653 N N . SER A 1 85 ? 4.539 2.027 -8.045 1.00 93.88 85 SER A N 1
ATOM 654 C CA . SER A 1 85 ? 4.541 2.236 -6.594 1.00 93.88 85 SER A CA 1
ATOM 655 C C . SER A 1 85 ? 5.952 2.590 -6.120 1.00 93.88 85 SER A C 1
ATOM 657 O O . SER A 1 85 ? 6.666 1.762 -5.569 1.00 93.88 85 SER A O 1
ATOM 659 N N . SER A 1 86 ? 6.380 3.817 -6.414 1.00 91.56 86 SER A N 1
ATOM 660 C CA . SER A 1 86 ? 7.672 4.380 -5.997 1.00 91.56 86 SER A CA 1
ATOM 661 C C . SER A 1 86 ? 7.572 5.084 -4.634 1.00 91.56 86 SER A C 1
ATOM 663 O O . SER A 1 86 ? 6.568 4.959 -3.933 1.00 91.56 86 SER A O 1
ATOM 665 N N . SER A 1 87 ? 8.565 5.905 -4.279 1.00 93.62 87 SER A N 1
ATOM 666 C CA . SER A 1 87 ? 8.550 6.748 -3.073 1.00 93.62 87 SER A CA 1
ATOM 667 C C . SER A 1 87 ? 7.371 7.733 -3.004 1.00 93.62 87 SER A C 1
ATOM 669 O O . SER A 1 87 ? 7.052 8.234 -1.926 1.00 93.62 87 SER A O 1
ATOM 671 N N . PHE A 1 88 ? 6.663 7.984 -4.114 1.00 94.94 88 PHE A N 1
ATOM 672 C CA . PHE A 1 88 ? 5.382 8.695 -4.075 1.00 94.94 88 PHE A CA 1
ATOM 673 C C . PHE A 1 88 ? 4.324 7.958 -3.250 1.00 94.94 88 PHE A C 1
ATOM 675 O O . PHE A 1 88 ? 3.504 8.613 -2.610 1.00 94.94 88 PHE A O 1
ATOM 682 N N . MET A 1 89 ? 4.369 6.621 -3.208 1.00 97.31 89 MET A N 1
ATOM 683 C CA . MET A 1 89 ? 3.500 5.836 -2.335 1.00 97.31 89 MET A CA 1
ATOM 684 C C . MET A 1 89 ? 3.833 6.100 -0.865 1.00 97.31 89 MET A C 1
ATOM 686 O O . MET A 1 89 ? 2.927 6.410 -0.097 1.00 97.31 89 MET A O 1
ATOM 690 N N . SER A 1 90 ? 5.114 6.098 -0.481 1.00 96.56 90 SER A N 1
ATOM 691 C CA . SER A 1 90 ? 5.545 6.461 0.877 1.00 96.56 90 SER A CA 1
ATOM 692 C C . SER A 1 90 ? 5.074 7.867 1.267 1.00 96.56 90 SER A C 1
ATOM 694 O O . SER A 1 90 ? 4.488 8.060 2.333 1.00 96.56 90 SER A O 1
ATOM 696 N N . ALA A 1 91 ? 5.242 8.855 0.380 1.00 96.19 91 ALA A N 1
ATOM 697 C CA . ALA A 1 91 ? 4.763 10.218 0.617 1.00 96.19 91 ALA A CA 1
ATOM 698 C C . ALA A 1 91 ? 3.232 10.281 0.785 1.00 96.19 91 ALA A C 1
ATOM 700 O O . ALA A 1 91 ? 2.727 10.998 1.653 1.00 96.19 91 ALA A O 1
ATOM 701 N N . ALA A 1 92 ? 2.491 9.508 -0.011 1.00 97.56 92 ALA A N 1
ATOM 702 C CA . ALA A 1 92 ? 1.043 9.411 0.097 1.00 97.56 92 ALA A CA 1
ATOM 703 C C . ALA A 1 92 ? 0.600 8.730 1.400 1.00 97.56 92 ALA A C 1
ATOM 705 O O . ALA A 1 92 ? -0.313 9.241 2.043 1.00 97.56 92 ALA A O 1
ATOM 706 N N . ILE A 1 93 ? 1.262 7.652 1.837 1.00 98.12 93 ILE A N 1
ATOM 707 C CA . ILE A 1 93 ? 1.012 6.999 3.134 1.00 98.12 93 ILE A CA 1
ATOM 708 C C . ILE A 1 93 ? 1.220 8.007 4.270 1.00 98.12 93 ILE A C 1
ATOM 710 O O . ILE A 1 93 ? 0.326 8.197 5.096 1.00 98.12 93 ILE A O 1
ATOM 714 N N . ALA A 1 94 ? 2.353 8.717 4.270 1.00 97.50 94 ALA A N 1
ATOM 715 C CA . ALA A 1 94 ? 2.666 9.727 5.279 1.00 97.50 94 ALA A CA 1
ATOM 716 C C . ALA A 1 94 ? 1.621 10.847 5.334 1.00 97.50 94 ALA A C 1
ATOM 718 O O . ALA A 1 94 ? 1.222 11.278 6.416 1.00 97.50 94 ALA A O 1
ATOM 719 N N . LYS A 1 95 ? 1.146 11.310 4.173 1.00 97.62 95 LYS A N 1
ATOM 720 C CA . LYS A 1 95 ? 0.153 12.385 4.084 1.00 97.62 95 LYS A CA 1
ATOM 721 C C . LYS A 1 95 ? -1.257 11.916 4.451 1.00 97.62 95 LYS A C 1
ATOM 723 O O . LYS A 1 95 ? -1.964 12.624 5.167 1.00 97.62 95 LYS A O 1
ATOM 728 N N . ALA A 1 96 ? -1.675 10.753 3.958 1.00 97.81 96 ALA A N 1
ATOM 729 C CA . ALA A 1 96 ? -3.025 10.229 4.131 1.00 97.81 96 ALA A CA 1
ATOM 730 C C . ALA A 1 96 ? -3.247 9.650 5.533 1.00 97.81 96 ALA A C 1
ATOM 732 O O . ALA A 1 96 ? -4.312 9.855 6.119 1.00 97.81 96 ALA A O 1
ATOM 733 N N . TYR A 1 97 ? -2.252 8.957 6.087 1.00 98.06 97 TYR A N 1
ATOM 734 C CA . TYR A 1 97 ? -2.380 8.151 7.303 1.00 98.06 97 TYR A CA 1
ATOM 735 C C . TYR A 1 97 ? -1.472 8.630 8.443 1.00 98.06 97 TYR A C 1
ATOM 737 O O . TYR A 1 97 ? -1.100 7.848 9.314 1.00 98.06 97 TYR A O 1
ATOM 745 N N . SER A 1 98 ? -1.148 9.927 8.480 1.00 97.31 98 SER A N 1
ATOM 746 C CA . SER A 1 98 ? -0.254 10.519 9.486 1.00 97.31 98 SER A CA 1
ATOM 747 C C . SER A 1 98 ? -0.651 10.202 10.934 1.00 97.31 98 SER A C 1
ATOM 749 O O . SER A 1 98 ? 0.209 9.851 11.736 1.00 97.31 98 SER A O 1
ATOM 751 N N . SER A 1 99 ? -1.935 10.281 11.297 1.00 97.06 99 SER A N 1
ATOM 752 C CA . SER A 1 99 ? -2.395 9.946 12.656 1.00 97.06 99 SER A CA 1
ATOM 753 C C . SER A 1 99 ? -2.127 8.482 13.015 1.00 97.06 99 SER A C 1
ATOM 755 O O . SER A 1 99 ? -1.637 8.203 14.108 1.00 97.06 99 SER A O 1
ATOM 757 N N . ALA A 1 100 ? -2.394 7.565 12.082 1.00 97.44 100 ALA A N 1
ATOM 758 C CA . ALA A 1 100 ? -2.198 6.130 12.269 1.00 97.44 100 ALA A CA 1
ATOM 759 C C . ALA A 1 100 ? -0.706 5.765 12.370 1.00 97.44 100 ALA A C 1
ATOM 761 O O . ALA A 1 100 ? -0.315 5.019 13.263 1.00 97.44 100 ALA A O 1
ATOM 762 N N . LEU A 1 101 ? 0.141 6.368 11.527 1.00 97.06 101 LEU A N 1
ATOM 763 C CA . LEU A 1 101 ? 1.607 6.254 11.597 1.00 97.06 101 LEU A CA 1
ATOM 764 C C . LEU A 1 101 ? 2.178 6.707 12.947 1.00 97.06 101 LEU A C 1
ATOM 766 O O . LEU A 1 101 ? 3.162 6.160 13.434 1.00 97.06 101 LEU A O 1
ATOM 770 N N . ASN A 1 102 ? 1.546 7.699 13.572 1.00 96.81 102 ASN A N 1
ATOM 771 C CA . ASN A 1 102 ? 1.935 8.191 14.891 1.00 96.81 102 ASN A CA 1
ATOM 772 C C . ASN A 1 102 ? 1.292 7.406 16.048 1.00 96.81 102 ASN A C 1
ATOM 774 O O . ASN A 1 102 ? 1.390 7.852 17.191 1.00 96.81 102 ASN A O 1
ATOM 778 N N . GLY A 1 103 ? 0.609 6.288 15.773 1.00 94.81 103 GLY A N 1
ATOM 779 C CA . GLY A 1 103 ? -0.026 5.464 16.803 1.00 94.81 103 GLY A CA 1
ATOM 780 C C . GLY A 1 103 ? -1.142 6.205 17.542 1.00 94.81 103 GLY A C 1
ATOM 781 O O . GLY A 1 103 ? -1.255 6.118 18.760 1.00 94.81 103 GLY A O 1
ATOM 782 N N . ARG A 1 104 ? -1.942 7.015 16.836 1.00 96.25 104 ARG A N 1
ATOM 783 C CA . ARG A 1 104 ? -3.042 7.786 17.436 1.00 96.25 104 ARG A CA 1
ATOM 784 C C . ARG A 1 104 ? -4.374 7.355 16.846 1.00 96.25 104 ARG A C 1
ATOM 786 O O . ARG A 1 104 ? -4.549 7.412 15.634 1.00 96.25 104 ARG A O 1
ATOM 793 N N . CYS A 1 105 ? -5.350 7.041 17.692 1.00 97.19 105 CYS A N 1
ATOM 794 C CA . CYS A 1 105 ? -6.760 6.914 17.323 1.00 97.19 105 CYS A CA 1
ATOM 795 C C . CYS A 1 105 ? -7.621 7.466 18.462 1.00 97.19 105 CYS A C 1
ATOM 797 O O . CYS A 1 105 ? -7.486 7.025 19.598 1.00 97.19 105 CYS A O 1
ATOM 799 N N . LYS A 1 106 ? -8.460 8.470 18.178 1.00 93.88 106 LYS A N 1
ATOM 800 C CA . LYS A 1 106 ? -9.314 9.093 19.203 1.00 93.88 106 LYS A CA 1
ATOM 801 C C . LYS A 1 106 ? -10.587 8.286 19.439 1.00 93.88 106 LYS A C 1
ATOM 803 O O . LYS A 1 106 ? -11.036 8.191 20.574 1.00 93.88 106 LYS A O 1
ATOM 808 N N . ASP A 1 107 ? -11.154 7.745 18.367 1.00 96.12 107 ASP A N 1
ATOM 809 C CA . ASP A 1 107 ? -12.462 7.091 18.403 1.00 96.12 107 ASP A CA 1
ATOM 810 C C . ASP A 1 107 ? -12.373 5.641 18.908 1.00 96.12 107 ASP A C 1
ATOM 812 O O . ASP A 1 107 ? -13.348 5.133 19.453 1.00 96.12 107 ASP A O 1
ATOM 816 N N . LYS A 1 108 ? -11.205 5.000 18.744 1.00 96.75 108 LYS A N 1
ATOM 817 C CA . LYS A 1 108 ? -10.897 3.616 19.151 1.00 96.75 108 LYS A CA 1
ATOM 818 C C . LYS A 1 108 ? -9.464 3.487 19.714 1.00 96.75 108 LYS A C 1
ATOM 820 O O . LYS A 1 108 ? -8.626 2.800 19.120 1.00 96.75 108 LYS A O 1
ATOM 825 N N . PRO A 1 109 ? -9.103 4.207 20.795 1.00 97.00 109 PRO A N 1
ATOM 826 C CA . PRO A 1 109 ? -7.741 4.200 21.343 1.00 97.00 109 PRO A CA 1
ATOM 827 C C . PRO A 1 109 ? -7.269 2.808 21.787 1.00 97.00 109 PRO A C 1
ATOM 829 O O . PRO A 1 109 ? -6.084 2.498 21.681 1.00 97.00 109 PRO A O 1
ATOM 832 N N . GLU A 1 110 ? -8.186 1.956 22.241 1.00 96.69 110 GLU A N 1
ATOM 833 C CA . GLU A 1 110 ? -7.928 0.583 22.671 1.00 96.69 110 GLU A CA 1
ATOM 834 C C . GLU A 1 110 ? -7.388 -0.315 21.550 1.00 96.69 110 GLU A C 1
ATOM 836 O O . GLU A 1 110 ? -6.676 -1.273 21.835 1.00 96.69 110 GLU A O 1
ATOM 841 N N . LEU A 1 111 ? -7.662 0.017 20.283 1.00 97.62 111 LEU A N 1
ATOM 842 C CA . LEU A 1 111 ? -7.254 -0.781 19.123 1.00 97.62 111 LEU A CA 1
ATOM 843 C C . LEU A 1 111 ? -5.859 -0.434 18.590 1.00 97.62 111 LEU A C 1
ATOM 845 O O . LEU A 1 111 ? -5.315 -1.174 17.777 1.00 97.62 111 LEU A O 1
ATOM 849 N N . VAL A 1 112 ? -5.254 0.672 19.036 1.00 97.50 112 VAL A N 1
ATOM 850 C CA . VAL A 1 112 ? -3.959 1.152 18.513 1.00 97.50 112 VAL A CA 1
ATOM 851 C C . VAL A 1 112 ? -2.838 0.127 18.712 1.00 97.50 112 VAL A C 1
ATOM 853 O O . VAL A 1 112 ? -2.007 -0.054 17.824 1.00 97.50 112 VAL A O 1
ATOM 856 N N . ASN A 1 113 ? -2.836 -0.552 19.861 1.00 97.31 113 ASN A N 1
ATOM 857 C CA . ASN A 1 113 ? -1.814 -1.535 20.235 1.00 97.31 113 ASN A CA 1
ATOM 858 C C . ASN A 1 113 ? -2.256 -2.982 19.974 1.00 97.31 113 ASN A C 1
ATOM 860 O O . ASN A 1 113 ? -1.585 -3.917 20.406 1.00 97.31 113 ASN A O 1
ATOM 864 N N . VAL A 1 114 ? -3.392 -3.179 19.302 1.00 98.19 114 VAL A N 1
ATOM 865 C CA . VAL A 1 114 ? -3.906 -4.510 18.981 1.00 98.19 114 VAL A CA 1
ATOM 866 C C . VAL A 1 114 ? -3.260 -4.981 17.686 1.00 98.19 114 VAL A C 1
ATOM 868 O O . VAL A 1 114 ? -3.322 -4.302 16.659 1.00 98.19 114 VAL A O 1
ATOM 871 N N . ALA A 1 115 ? -2.631 -6.153 17.739 1.00 98.44 115 ALA A N 1
ATOM 872 C CA . ALA A 1 115 ? -2.179 -6.834 16.539 1.00 98.44 115 ALA A CA 1
ATOM 873 C C . ALA A 1 115 ? -3.396 -7.366 15.769 1.00 98.44 115 ALA A C 1
ATOM 875 O O . ALA A 1 115 ? -4.301 -7.961 16.355 1.00 98.44 115 ALA A O 1
ATOM 876 N N . MET A 1 116 ? -3.441 -7.108 14.464 1.00 98.50 116 MET A N 1
ATOM 877 C CA . MET A 1 116 ? -4.532 -7.532 13.590 1.00 98.50 116 MET A CA 1
ATOM 878 C C . MET A 1 116 ? -3.971 -8.286 12.385 1.00 98.50 116 MET A C 1
ATOM 880 O O . MET A 1 116 ? -2.883 -7.944 11.911 1.00 98.50 116 MET A O 1
ATOM 884 N N . PRO A 1 117 ? -4.709 -9.276 11.851 1.00 98.62 117 PRO A N 1
ATOM 885 C CA . PRO A 1 117 ? -4.317 -9.946 10.625 1.00 98.62 117 PRO A CA 1
ATOM 886 C C . PRO A 1 117 ? -4.486 -8.972 9.459 1.00 98.62 117 PRO A C 1
ATOM 888 O O . PRO A 1 117 ? -5.602 -8.537 9.151 1.00 98.62 117 PRO A O 1
ATOM 891 N N . PHE A 1 118 ? -3.378 -8.616 8.820 1.00 98.88 118 PHE A N 1
ATOM 892 C CA . PHE A 1 118 ? -3.357 -7.715 7.679 1.00 98.88 118 PHE A CA 1
ATOM 893 C C . PHE A 1 118 ? -2.905 -8.434 6.415 1.00 98.88 118 PHE A C 1
ATOM 895 O O . PHE A 1 118 ? -1.925 -9.177 6.414 1.00 98.88 118 PHE A O 1
ATOM 902 N N . THR A 1 119 ? -3.590 -8.133 5.316 1.00 98.88 119 THR A N 1
ATOM 903 C CA . THR A 1 119 ? -3.155 -8.451 3.956 1.00 98.88 119 THR A CA 1
ATOM 904 C C . THR A 1 119 ? -2.984 -7.150 3.195 1.00 98.88 119 THR A C 1
ATOM 906 O O . THR A 1 119 ? -3.937 -6.390 3.002 1.00 98.88 119 THR A O 1
ATOM 909 N N . VAL A 1 120 ? -1.762 -6.889 2.754 1.00 98.69 120 VAL A N 1
ATOM 910 C CA . VAL A 1 120 ? -1.409 -5.718 1.964 1.00 98.69 120 VAL A CA 1
ATOM 911 C C . VAL A 1 120 ? -1.084 -6.142 0.552 1.00 98.69 120 VAL A C 1
ATOM 913 O O . VAL A 1 120 ? -0.348 -7.098 0.351 1.00 98.69 120 VAL A O 1
ATOM 916 N N . LYS A 1 121 ? -1.587 -5.394 -0.426 1.00 98.69 121 LYS A N 1
ATOM 917 C CA . LYS A 1 121 ? -1.236 -5.583 -1.831 1.00 98.69 121 LYS A CA 1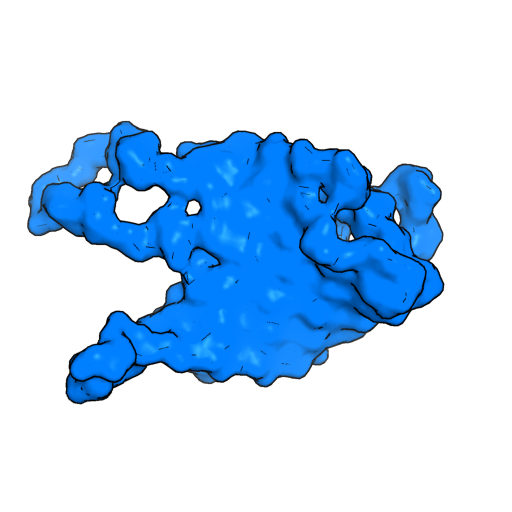
ATOM 918 C C . LYS A 1 121 ? -0.734 -4.281 -2.424 1.00 98.69 121 LYS A C 1
ATOM 920 O O . LYS A 1 121 ? -1.420 -3.260 -2.358 1.00 98.69 121 LYS A O 1
ATOM 925 N N . LEU A 1 122 ? 0.448 -4.334 -3.023 1.00 97.69 122 LEU A N 1
ATOM 926 C CA . LEU A 1 122 ? 1.083 -3.216 -3.703 1.00 97.69 122 LEU A CA 1
ATOM 927 C C . LEU A 1 122 ? 1.259 -3.546 -5.184 1.00 97.69 122 LEU A C 1
ATOM 929 O O . LEU A 1 122 ? 1.890 -4.539 -5.548 1.00 97.69 122 LEU A O 1
ATOM 933 N N . SER A 1 123 ? 0.676 -2.716 -6.045 1.00 96.94 123 SER A N 1
ATOM 934 C CA . SER A 1 123 ? 0.700 -2.933 -7.495 1.00 96.94 123 SER A CA 1
ATOM 935 C C . SER A 1 123 ? 1.914 -2.266 -8.137 1.00 96.94 123 SER A C 1
ATOM 937 O O . SER A 1 123 ? 2.235 -1.127 -7.799 1.00 96.94 123 SER A O 1
ATOM 939 N N . VAL A 1 124 ? 2.532 -2.938 -9.111 1.00 95.62 124 VAL A N 1
ATOM 940 C CA . VAL A 1 124 ? 3.591 -2.381 -9.978 1.00 95.62 124 VAL A CA 1
ATOM 941 C C . VAL A 1 124 ? 4.740 -1.740 -9.173 1.00 95.62 124 VAL A C 1
ATOM 943 O O . VAL A 1 124 ? 5.097 -0.575 -9.354 1.00 95.62 124 VAL A O 1
ATOM 946 N N . LEU A 1 125 ? 5.305 -2.496 -8.232 1.00 96.62 125 LEU A N 1
ATOM 947 C CA . LEU A 1 125 ? 6.485 -2.126 -7.452 1.00 96.62 125 LEU A CA 1
ATOM 948 C C . LEU A 1 125 ? 7.760 -2.385 -8.280 1.00 96.62 125 LEU A C 1
ATOM 950 O O . LEU A 1 125 ? 8.026 -3.537 -8.629 1.00 96.62 125 LEU A O 1
ATOM 954 N N . PRO A 1 126 ? 8.561 -1.358 -8.611 1.00 95.56 126 PRO A N 1
ATOM 955 C CA . PRO A 1 126 ? 9.831 -1.538 -9.301 1.00 95.56 126 PRO A CA 1
ATOM 956 C C . PRO A 1 126 ? 10.897 -2.046 -8.331 1.00 95.56 126 PRO A C 1
ATOM 958 O O . PRO A 1 126 ? 11.248 -1.351 -7.380 1.00 95.56 126 PRO A O 1
ATOM 961 N N . VAL A 1 127 ? 11.473 -3.216 -8.606 1.00 94.56 127 VAL A N 1
ATOM 962 C CA . VAL A 1 127 ? 12.495 -3.819 -7.739 1.00 94.56 127 VAL A CA 1
ATOM 963 C C . VAL A 1 127 ? 13.783 -4.043 -8.514 1.00 94.56 127 VAL A C 1
ATOM 965 O O . VAL A 1 127 ? 13.898 -4.935 -9.355 1.00 94.56 127 VAL A O 1
ATOM 968 N N . LYS A 1 128 ? 14.792 -3.224 -8.214 1.00 86.25 128 LYS A N 1
ATOM 969 C CA . LYS A 1 128 ? 16.154 -3.444 -8.708 1.00 86.25 128 LYS A CA 1
ATOM 970 C C . LYS A 1 128 ? 16.779 -4.573 -7.882 1.00 86.25 128 LYS A C 1
ATOM 972 O O . LYS A 1 128 ? 16.867 -4.446 -6.668 1.00 86.25 128 LYS A O 1
ATOM 977 N N . GLY A 1 129 ? 17.187 -5.663 -8.531 1.00 86.75 129 GLY A N 1
ATOM 978 C CA . GLY A 1 129 ? 17.719 -6.861 -7.859 1.00 86.75 129 GLY A CA 1
ATOM 979 C C . GLY A 1 129 ? 16.717 -8.013 -7.706 1.00 86.75 129 GLY A C 1
ATOM 980 O O . GLY A 1 129 ? 17.085 -9.069 -7.199 1.00 86.75 129 GLY A O 1
ATOM 981 N N . GLY A 1 130 ? 15.484 -7.839 -8.196 1.00 91.75 130 GLY A N 1
ATOM 982 C CA . GLY A 1 130 ? 14.483 -8.903 -8.272 1.00 91.75 130 GLY A CA 1
ATOM 983 C C . GLY A 1 130 ? 13.888 -9.312 -6.923 1.00 91.75 130 GLY A C 1
ATOM 984 O O . GLY A 1 130 ? 14.053 -8.639 -5.906 1.00 91.75 130 GLY A O 1
ATOM 985 N N . GLU A 1 131 ? 13.175 -10.435 -6.927 1.00 94.38 131 GLU A N 1
ATOM 986 C CA . GLU A 1 131 ? 12.357 -10.901 -5.801 1.00 94.38 131 GLU A CA 1
ATOM 987 C C . GLU A 1 131 ? 13.147 -11.144 -4.505 1.00 94.38 131 GLU A C 1
ATOM 989 O O . GLU A 1 131 ? 12.639 -10.880 -3.417 1.00 94.38 131 GLU A O 1
ATOM 994 N N . ASN A 1 132 ? 14.410 -11.572 -4.598 1.00 95.38 132 ASN A N 1
ATOM 995 C CA . ASN A 1 132 ? 15.250 -11.850 -3.426 1.00 95.38 132 ASN A CA 1
ATOM 996 C C . ASN A 1 132 ? 15.410 -10.630 -2.507 1.00 95.38 132 ASN A C 1
ATOM 998 O O . ASN A 1 132 ? 15.477 -10.783 -1.289 1.00 95.38 132 ASN A O 1
ATOM 1002 N N . ILE A 1 133 ? 15.423 -9.419 -3.073 1.00 96.00 133 ILE A N 1
ATOM 1003 C CA . ILE A 1 133 ? 15.490 -8.183 -2.287 1.00 96.00 133 ILE A CA 1
ATOM 1004 C C . ILE A 1 133 ? 14.205 -8.002 -1.477 1.00 96.00 133 ILE A C 1
ATOM 1006 O O . ILE A 1 133 ? 14.280 -7.721 -0.284 1.00 96.00 133 ILE A O 1
ATOM 1010 N N . LEU A 1 134 ? 13.035 -8.234 -2.082 1.00 95.94 134 LEU A N 1
ATOM 1011 C CA . LEU A 1 134 ? 11.752 -8.157 -1.377 1.00 95.94 134 LEU A CA 1
ATOM 1012 C C . LEU A 1 134 ? 11.712 -9.120 -0.190 1.00 95.94 134 LEU A C 1
ATOM 1014 O O . LEU A 1 134 ? 11.360 -8.718 0.918 1.00 95.94 134 LEU A O 1
ATOM 1018 N N . ARG A 1 135 ? 12.130 -10.370 -0.412 1.00 96.69 135 ARG A N 1
ATOM 1019 C CA . ARG A 1 135 ? 12.199 -11.393 0.638 1.00 96.69 135 ARG A CA 1
ATOM 1020 C C . ARG A 1 135 ? 13.126 -10.966 1.771 1.00 96.69 135 ARG A C 1
ATOM 1022 O O . ARG A 1 135 ? 12.710 -10.957 2.922 1.00 96.69 135 ARG A O 1
ATOM 1029 N N . SER A 1 136 ? 14.329 -10.492 1.440 1.00 96.94 136 SER A N 1
ATOM 1030 C CA . SER A 1 136 ? 15.310 -10.034 2.434 1.00 96.94 136 SER A CA 1
ATOM 1031 C C . SER A 1 136 ? 14.846 -8.846 3.287 1.00 96.94 136 SER A C 1
ATOM 1033 O O . SER A 1 136 ? 15.332 -8.681 4.401 1.00 96.94 136 SER A O 1
ATOM 1035 N N . LEU A 1 137 ? 13.916 -8.028 2.782 1.00 96.19 137 LEU A N 1
ATOM 1036 C CA . LEU A 1 137 ? 13.375 -6.872 3.496 1.00 96.19 137 LEU A CA 1
ATOM 1037 C C . LEU A 1 137 ? 12.183 -7.249 4.383 1.00 96.19 137 LEU A C 1
ATOM 1039 O O . LEU A 1 137 ? 12.108 -6.813 5.528 1.00 96.19 137 LEU A O 1
ATOM 1043 N N . PHE A 1 138 ? 11.250 -8.049 3.861 1.00 97.81 138 PHE A N 1
ATOM 1044 C CA . PHE A 1 138 ? 9.969 -8.301 4.525 1.00 97.81 138 PHE A CA 1
ATOM 1045 C C . PHE A 1 138 ? 9.931 -9.602 5.337 1.00 97.81 138 PHE A C 1
ATOM 1047 O O . PHE A 1 138 ? 9.320 -9.620 6.404 1.00 97.81 138 PHE A O 1
ATOM 1054 N N . GLU A 1 139 ? 10.589 -10.680 4.907 1.00 97.81 139 GLU A N 1
ATOM 1055 C CA . GLU A 1 139 ? 10.553 -11.949 5.655 1.00 97.81 139 GLU A CA 1
ATOM 1056 C C . GLU A 1 139 ? 11.158 -11.823 7.070 1.00 97.81 139 GLU A C 1
ATOM 1058 O O . GLU A 1 139 ? 10.539 -12.326 8.010 1.00 97.81 139 GLU A O 1
ATOM 1063 N N . PRO A 1 140 ? 12.271 -11.086 7.303 1.00 98.19 140 PRO A N 1
ATOM 1064 C CA . PRO A 1 140 ? 12.797 -10.881 8.659 1.00 98.19 140 PRO A CA 1
ATOM 1065 C C . PRO A 1 140 ? 11.863 -10.104 9.597 1.00 98.19 140 PRO A C 1
ATOM 1067 O O . PRO A 1 140 ? 12.000 -10.199 10.814 1.00 98.19 140 PRO A O 1
ATOM 1070 N N . LEU A 1 141 ? 10.911 -9.344 9.047 1.00 97.94 141 LEU A N 1
ATOM 1071 C CA . LEU A 1 141 ? 9.875 -8.634 9.805 1.00 97.94 141 LEU A CA 1
ATOM 1072 C C . LEU A 1 141 ? 8.644 -9.522 10.086 1.00 97.94 141 LEU A C 1
ATOM 1074 O O . LEU A 1 141 ? 7.651 -9.044 10.637 1.00 97.94 141 LEU A O 1
ATOM 1078 N N . GLY A 1 142 ? 8.689 -10.801 9.698 1.00 98.19 142 GLY A N 1
ATOM 1079 C CA . GLY A 1 142 ? 7.628 -11.783 9.923 1.00 98.19 142 GLY A CA 1
ATOM 1080 C C . GLY A 1 142 ? 6.547 -11.823 8.842 1.00 98.19 142 GLY A C 1
ATOM 1081 O O . GLY A 1 142 ? 5.524 -12.469 9.043 1.00 98.19 142 GLY A O 1
ATOM 1082 N N . TYR A 1 143 ? 6.734 -11.147 7.702 1.00 98.62 143 TYR A N 1
ATOM 1083 C CA . TYR A 1 143 ? 5.752 -11.206 6.620 1.00 98.62 143 TYR A CA 1
ATOM 1084 C C . TYR A 1 143 ? 5.839 -12.519 5.848 1.00 98.62 143 TYR A C 1
ATOM 1086 O O . TYR A 1 143 ? 6.908 -12.920 5.388 1.00 98.62 143 TYR A O 1
ATOM 1094 N N . GLN A 1 144 ? 4.680 -13.114 5.583 1.00 98.50 144 GLN A N 1
ATOM 1095 C CA . GLN A 1 144 ? 4.520 -14.009 4.450 1.00 98.50 144 GLN A CA 1
ATOM 1096 C C . GLN A 1 144 ? 4.435 -13.162 3.175 1.00 98.50 144 GLN A C 1
ATOM 1098 O O . GLN A 1 144 ? 3.589 -12.271 3.066 1.00 98.50 144 GLN A O 1
ATOM 1103 N N . LEU A 1 145 ? 5.312 -13.451 2.212 1.00 97.94 145 LEU A N 1
ATOM 1104 C CA . LEU A 1 145 ? 5.450 -12.683 0.980 1.00 97.94 145 LEU A CA 1
ATOM 1105 C C . LEU A 1 145 ? 5.115 -13.525 -0.253 1.00 97.94 145 LEU A C 1
ATOM 1107 O O . LEU A 1 145 ? 5.664 -14.611 -0.456 1.00 97.94 145 LEU A O 1
ATOM 1111 N N . SER A 1 146 ? 4.263 -12.969 -1.111 1.00 97.88 146 SER A N 1
ATOM 1112 C CA . SER A 1 146 ? 4.047 -13.420 -2.485 1.00 97.88 146 SER A CA 1
ATOM 1113 C C . SER A 1 146 ? 4.375 -12.277 -3.440 1.00 97.88 146 SER A C 1
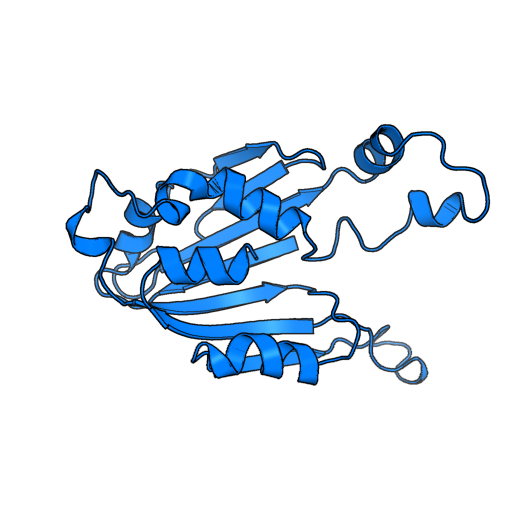ATOM 1115 O O . SER A 1 146 ? 3.928 -11.147 -3.244 1.00 97.88 146 SER A O 1
ATOM 1117 N N . ALA A 1 147 ? 5.166 -12.549 -4.473 1.00 97.50 147 ALA A N 1
ATOM 1118 C CA . ALA A 1 147 ? 5.526 -11.566 -5.482 1.00 97.50 147 ALA A CA 1
ATOM 1119 C C . ALA A 1 147 ? 5.311 -12.159 -6.872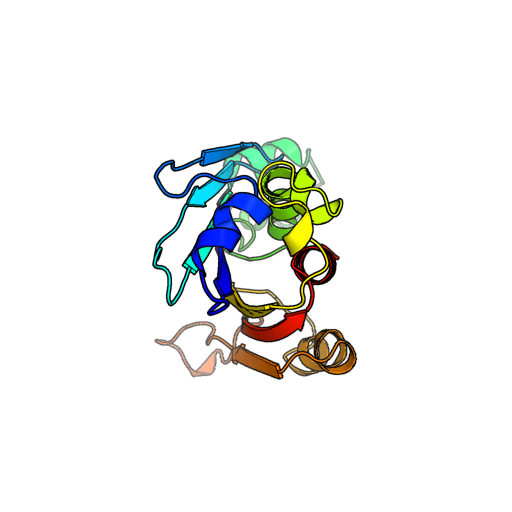 1.00 97.50 147 ALA A C 1
ATOM 1121 O O . ALA A 1 147 ? 5.809 -13.233 -7.191 1.00 97.50 147 ALA A O 1
ATOM 1122 N N . VAL A 1 148 ? 4.565 -11.441 -7.707 1.00 97.25 148 VAL A N 1
ATOM 1123 C CA . VAL A 1 148 ? 4.320 -11.817 -9.100 1.00 97.25 148 VAL A CA 1
ATOM 1124 C C . VAL A 1 148 ? 5.053 -10.829 -9.988 1.00 97.25 148 VAL A C 1
ATOM 1126 O O . VAL A 1 148 ? 4.692 -9.651 -10.024 1.00 97.25 148 VAL A O 1
ATOM 1129 N N . GLN A 1 149 ? 6.088 -11.306 -10.677 1.00 96.81 149 GLN A N 1
ATOM 1130 C CA . GLN A 1 149 ? 6.807 -10.528 -11.681 1.00 96.81 149 GLN A CA 1
ATOM 1131 C C . GLN A 1 149 ? 5.967 -10.409 -12.955 1.00 96.81 149 GLN A C 1
ATOM 1133 O O . GLN A 1 149 ? 5.376 -11.389 -13.407 1.00 96.81 149 GLN A O 1
ATOM 1138 N N . HIS A 1 150 ? 5.940 -9.221 -13.555 1.00 96.25 150 HIS A N 1
ATOM 1139 C CA . HIS A 1 150 ? 5.203 -8.977 -14.798 1.00 96.25 150 HIS A CA 1
ATOM 1140 C C . HIS A 1 150 ? 6.108 -9.102 -16.021 1.00 96.25 150 HIS A C 1
ATOM 1142 O O . HIS A 1 150 ? 7.244 -8.621 -15.989 1.00 96.25 150 HIS A O 1
ATOM 1148 N N . ALA A 1 151 ? 5.598 -9.679 -17.112 1.00 96.31 151 ALA A N 1
ATOM 1149 C CA . ALA A 1 151 ? 6.253 -9.638 -18.421 1.00 96.31 151 ALA A CA 1
ATOM 1150 C C . ALA A 1 151 ? 6.397 -8.187 -18.917 1.00 96.31 151 ALA A C 1
ATOM 1152 O O . ALA A 1 151 ? 5.590 -7.331 -18.550 1.00 96.31 151 ALA A O 1
ATOM 1153 N N . LEU A 1 152 ? 7.416 -7.897 -19.735 1.00 95.31 152 LEU A N 1
ATOM 1154 C CA . LEU A 1 152 ? 7.524 -6.583 -20.386 1.00 95.31 152 LEU A CA 1
ATOM 1155 C C . LEU A 1 152 ? 6.368 -6.350 -21.359 1.00 95.31 152 LEU A C 1
ATOM 1157 O O . LEU A 1 152 ? 5.754 -5.287 -21.338 1.00 95.31 152 LEU A O 1
ATOM 1161 N N . ASP A 1 153 ? 6.061 -7.362 -22.166 1.00 95.00 153 ASP A N 1
ATOM 1162 C CA . ASP A 1 153 ? 4.921 -7.378 -23.071 1.00 95.00 153 ASP A CA 1
ATOM 1163 C C . ASP A 1 153 ? 4.433 -8.825 -23.227 1.00 95.00 153 ASP A C 1
ATOM 1165 O O . ASP A 1 153 ? 5.222 -9.732 -23.488 1.00 95.00 153 ASP A O 1
ATOM 1169 N N . ALA A 1 154 ? 3.133 -9.060 -23.048 1.00 92.75 154 ALA A N 1
ATOM 1170 C CA . ALA A 1 154 ? 2.549 -10.391 -23.215 1.00 92.75 154 ALA A CA 1
ATOM 1171 C C . ALA A 1 154 ? 2.517 -10.844 -24.688 1.00 92.75 154 ALA A C 1
ATOM 1173 O O . ALA A 1 154 ? 2.441 -12.040 -24.960 1.00 92.75 154 ALA A O 1
ATOM 1174 N N . THR A 1 155 ? 2.572 -9.897 -25.627 1.00 96.56 155 THR A N 1
ATOM 1175 C CA . THR A 1 155 ? 2.577 -10.136 -27.078 1.00 96.56 155 THR A CA 1
ATOM 1176 C C . THR A 1 155 ? 3.966 -10.514 -27.589 1.00 96.56 155 THR A C 1
ATOM 1178 O O . THR A 1 155 ? 4.063 -11.229 -28.583 1.00 96.56 155 THR A O 1
ATOM 1181 N N . TYR A 1 156 ? 5.023 -10.084 -26.889 1.00 95.88 156 TYR A N 1
ATOM 1182 C CA . TYR A 1 156 ? 6.427 -10.342 -27.234 1.00 95.88 156 TYR A CA 1
ATOM 1183 C C . TYR A 1 156 ? 7.167 -11.017 -26.063 1.00 95.88 156 TYR A C 1
ATOM 1185 O O . TYR A 1 156 ? 7.970 -10.377 -25.372 1.00 95.88 156 TYR A O 1
ATOM 1193 N N . PRO A 1 157 ? 6.901 -12.312 -25.788 1.00 94.00 157 PRO A N 1
ATOM 1194 C CA . PRO A 1 157 ? 7.484 -13.020 -24.647 1.00 94.00 157 PRO A CA 1
ATOM 1195 C C . PRO A 1 157 ? 9.016 -13.074 -24.663 1.00 94.00 157 PRO A C 1
ATOM 1197 O O . PRO A 1 157 ? 9.643 -13.185 -23.611 1.00 94.00 157 PRO A O 1
ATOM 1200 N N . GLU A 1 158 ? 9.636 -12.986 -25.841 1.00 96.12 158 GLU A N 1
ATOM 1201 C CA . GLU A 1 158 ? 11.086 -12.990 -26.023 1.00 96.12 158 GLU A CA 1
ATOM 1202 C C . GLU A 1 158 ? 11.781 -11.762 -25.420 1.00 96.12 158 GLU A C 1
ATOM 1204 O O . GLU A 1 158 ? 12.985 -11.807 -25.169 1.00 96.12 158 GLU A O 1
ATOM 1209 N 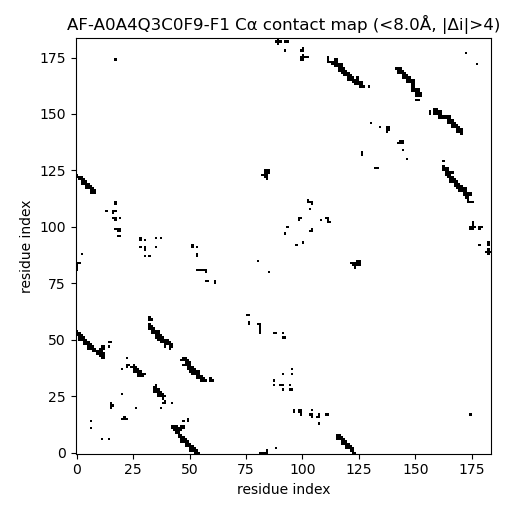N . TRP A 1 159 ? 11.039 -10.687 -25.128 1.00 96.19 159 TRP A N 1
ATOM 1210 C CA . TRP A 1 159 ? 11.565 -9.532 -24.391 1.00 96.19 159 TRP A CA 1
ATOM 1211 C C . TRP A 1 159 ? 11.786 -9.854 -22.908 1.00 96.19 159 TRP A C 1
ATOM 1213 O O . TRP A 1 159 ? 12.547 -9.166 -22.229 1.00 96.19 159 TRP A O 1
ATOM 1223 N N . GLY A 1 160 ? 11.167 -10.926 -22.409 1.00 95.75 160 GLY A N 1
ATOM 1224 C CA . GLY A 1 160 ? 11.328 -11.411 -21.047 1.00 95.75 160 GLY A CA 1
ATOM 1225 C C . GLY A 1 160 ? 10.539 -10.611 -20.009 1.00 95.75 160 GLY A C 1
ATOM 1226 O O . GLY A 1 160 ? 9.556 -9.921 -20.297 1.00 95.75 160 GLY A O 1
ATOM 1227 N N . ASN A 1 161 ? 10.966 -10.739 -18.752 1.00 95.19 161 ASN A N 1
ATOM 1228 C CA . ASN A 1 161 ? 10.269 -10.141 -17.620 1.00 95.19 161 ASN A CA 1
ATOM 1229 C C . ASN A 1 161 ? 10.720 -8.707 -17.339 1.00 95.19 161 ASN A C 1
ATOM 1231 O O . ASN A 1 161 ? 11.899 -8.362 -17.419 1.00 95.19 161 ASN A O 1
ATOM 1235 N N . SER A 1 162 ? 9.767 -7.879 -16.923 1.00 95.25 162 SER A N 1
ATOM 1236 C CA . SER A 1 162 ? 10.026 -6.535 -16.423 1.00 95.25 162 SER A CA 1
ATOM 1237 C C . SER A 1 162 ? 10.634 -6.569 -15.017 1.00 95.25 162 SER A C 1
ATOM 1239 O O . SER A 1 162 ? 10.651 -7.592 -14.333 1.00 95.25 162 SER A O 1
ATOM 1241 N N . ARG A 1 163 ? 11.078 -5.412 -14.525 1.00 95.06 163 ARG A N 1
ATOM 1242 C CA . ARG A 1 163 ? 11.492 -5.241 -13.120 1.00 95.06 163 ARG A CA 1
ATOM 1243 C C . ARG A 1 163 ? 10.324 -5.029 -12.147 1.00 95.06 163 ARG A C 1
ATOM 1245 O O . ARG A 1 163 ? 10.570 -4.719 -10.981 1.00 95.06 163 ARG A O 1
ATOM 1252 N N . TYR A 1 164 ? 9.082 -5.060 -12.630 1.00 97.25 164 TYR A N 1
ATOM 1253 C CA . TYR A 1 164 ? 7.908 -4.702 -11.843 1.00 97.25 164 TYR A CA 1
ATOM 1254 C C . TYR A 1 164 ? 7.257 -5.939 -11.247 1.00 97.25 164 TYR A C 1
ATOM 1256 O O . TYR A 1 164 ? 7.067 -6.950 -11.922 1.00 97.25 164 TYR A O 1
ATOM 1264 N N . PHE A 1 165 ? 6.858 -5.808 -9.989 1.00 97.88 165 PHE A N 1
ATOM 1265 C CA . PHE A 1 165 ? 6.197 -6.856 -9.233 1.00 97.88 165 PHE A CA 1
ATOM 1266 C C . PHE A 1 165 ? 4.854 -6.361 -8.708 1.00 97.88 165 PHE A C 1
ATOM 1268 O O . PHE A 1 165 ? 4.715 -5.205 -8.311 1.00 97.88 165 PHE A O 1
ATOM 1275 N N . THR A 1 166 ? 3.862 -7.240 -8.656 1.00 98.00 166 THR A N 1
ATOM 1276 C CA . THR A 1 166 ? 2.758 -7.083 -7.705 1.00 98.00 166 THR A CA 1
ATOM 1277 C C . THR A 1 166 ? 3.114 -7.878 -6.465 1.00 98.00 166 THR A C 1
ATOM 1279 O O . THR A 1 166 ? 3.364 -9.077 -6.566 1.00 98.00 166 THR A O 1
ATOM 1282 N N . VAL A 1 167 ? 3.154 -7.208 -5.317 1.00 98.12 167 VAL A N 1
ATOM 1283 C CA . VAL A 1 167 ? 3.564 -7.808 -4.045 1.00 98.12 167 VAL A CA 1
ATOM 1284 C C . VAL A 1 167 ? 2.364 -7.898 -3.123 1.00 98.12 167 VAL A C 1
ATOM 1286 O O . VAL A 1 167 ? 1.627 -6.925 -2.960 1.00 98.12 167 VAL A O 1
ATOM 1289 N N . GLU A 1 168 ? 2.182 -9.064 -2.521 1.00 98.69 168 GLU A N 1
ATOM 1290 C CA . GLU A 1 168 ? 1.244 -9.305 -1.439 1.00 98.69 168 GLU A CA 1
ATOM 1291 C C . GLU A 1 168 ? 2.021 -9.668 -0.171 1.00 98.69 168 GLU A C 1
ATOM 1293 O O . GLU A 1 168 ? 2.916 -10.515 -0.193 1.00 98.69 168 GLU A O 1
ATOM 1298 N N . LEU A 1 169 ? 1.691 -8.984 0.920 1.00 98.69 169 LEU A N 1
ATOM 1299 C CA . LEU A 1 169 ? 2.318 -9.121 2.226 1.00 98.69 169 LEU A CA 1
ATOM 1300 C C . LEU A 1 169 ? 1.240 -9.470 3.246 1.00 98.69 169 LEU A C 1
ATOM 1302 O O . LEU A 1 169 ? 0.253 -8.743 3.373 1.00 98.69 169 LEU A O 1
ATOM 1306 N N . ILE A 1 170 ? 1.433 -10.556 3.985 1.00 98.81 170 ILE A N 1
ATOM 1307 C CA . ILE A 1 170 ? 0.511 -11.007 5.031 1.00 98.81 170 ILE A CA 1
ATOM 1308 C C . ILE A 1 170 ? 1.270 -11.088 6.348 1.00 98.81 170 ILE A C 1
ATOM 1310 O O . ILE A 1 170 ? 2.347 -11.681 6.393 1.00 98.81 170 ILE A O 1
ATOM 1314 N N . ASN A 1 171 ? 0.736 -10.473 7.404 1.00 98.69 171 ASN A N 1
ATOM 1315 C CA . ASN A 1 171 ? 1.331 -10.505 8.742 1.00 98.69 171 ASN A CA 1
ATOM 1316 C C . ASN A 1 171 ? 0.288 -10.116 9.810 1.00 98.69 171 ASN A C 1
ATOM 1318 O O . ASN A 1 171 ? -0.733 -9.502 9.492 1.00 98.69 171 ASN A O 1
ATOM 1322 N N . GLU A 1 172 ? 0.549 -10.462 11.067 1.00 98.75 172 GLU A N 1
ATOM 1323 C CA . GLU A 1 172 ? -0.237 -10.072 12.236 1.00 98.75 172 GLU A CA 1
ATOM 1324 C C . GLU A 1 172 ? 0.565 -9.081 13.089 1.00 98.75 172 GLU A C 1
ATOM 1326 O O . GLU A 1 172 ? 1.564 -9.425 13.714 1.00 98.75 172 GLU A O 1
ATOM 1331 N N . LEU A 1 173 ? 0.152 -7.815 13.078 1.00 98.69 173 LEU A N 1
ATOM 1332 C CA . LEU A 1 173 ? 0.879 -6.712 13.710 1.00 98.69 173 LEU A CA 1
ATOM 1333 C C . LEU A 1 173 ? -0.043 -5.518 13.946 1.00 98.69 173 LEU A C 1
ATOM 1335 O O . LEU A 1 173 ? -1.187 -5.507 13.493 1.00 98.69 173 LEU A O 1
ATOM 1339 N N . THR A 1 174 ? 0.440 -4.496 14.650 1.00 98.62 174 THR A N 1
ATOM 1340 C CA . THR A 1 174 ? -0.321 -3.247 14.795 1.00 98.62 174 THR A CA 1
ATOM 1341 C C . THR A 1 174 ? -0.372 -2.487 13.468 1.00 98.62 174 THR A C 1
ATOM 1343 O O . THR A 1 174 ? 0.562 -2.544 12.659 1.00 98.62 174 THR A O 1
ATOM 1346 N N . LEU A 1 175 ? -1.431 -1.697 13.256 1.00 98.56 175 LEU A N 1
ATOM 1347 C CA . LEU A 1 175 ? -1.527 -0.847 12.063 1.00 98.56 175 LEU A CA 1
ATOM 1348 C C . LEU A 1 175 ? -0.345 0.131 11.964 1.00 98.56 175 LEU A C 1
ATOM 1350 O O . LEU A 1 175 ? 0.137 0.417 10.869 1.00 98.56 175 LEU A O 1
ATOM 1354 N N . GLN A 1 176 ? 0.140 0.632 13.102 1.00 98.44 176 GLN A N 1
ATOM 1355 C CA . GLN A 1 176 ? 1.280 1.540 13.140 1.00 98.44 176 GLN A CA 1
ATOM 1356 C C . GLN A 1 176 ? 2.546 0.888 12.573 1.00 98.44 176 GLN A C 1
ATOM 1358 O O . GLN A 1 176 ? 3.207 1.485 11.720 1.00 98.44 176 GLN A O 1
ATOM 1363 N N . GLN A 1 177 ? 2.875 -0.328 13.022 1.00 98.44 177 GLN A N 1
ATOM 1364 C CA . GLN A 1 177 ? 4.026 -1.074 12.508 1.00 98.44 177 GLN A CA 1
ATOM 1365 C C . GLN A 1 177 ? 3.861 -1.346 11.013 1.00 98.44 177 GLN A C 1
ATOM 1367 O O . GLN A 1 177 ? 4.782 -1.075 10.248 1.00 98.44 177 GLN A O 1
ATOM 1372 N N . LEU A 1 178 ? 2.668 -1.777 10.582 1.00 98.62 178 LEU A N 1
ATOM 1373 C CA . LEU A 1 178 ? 2.383 -2.029 9.170 1.00 98.62 178 LEU A CA 1
ATOM 1374 C C . LEU A 1 178 ? 2.665 -0.801 8.305 1.00 98.62 178 LEU A C 1
ATOM 1376 O O . LEU A 1 178 ? 3.413 -0.884 7.336 1.00 98.62 178 LEU A O 1
ATOM 1380 N N . LEU A 1 179 ? 2.085 0.346 8.661 1.00 98.50 179 LEU A N 1
ATOM 1381 C CA . LEU A 1 179 ? 2.290 1.583 7.915 1.00 98.50 179 LEU A CA 1
ATOM 1382 C C . LEU A 1 179 ? 3.750 2.044 7.965 1.00 98.50 179 LEU A C 1
ATOM 1384 O O . LEU A 1 179 ? 4.235 2.576 6.973 1.00 98.50 179 LEU A O 1
ATOM 1388 N N . SER A 1 180 ? 4.453 1.821 9.079 1.00 98.00 180 SER A N 1
ATOM 1389 C CA . SER A 1 180 ? 5.872 2.173 9.209 1.00 98.00 180 SER A CA 1
ATOM 1390 C C . SER A 1 180 ? 6.748 1.328 8.284 1.00 98.00 180 SER A C 1
ATOM 1392 O O . SER A 1 180 ? 7.595 1.881 7.593 1.00 98.00 180 SER A O 1
ATOM 1394 N N . HIS A 1 181 ? 6.506 0.016 8.205 1.00 98.00 181 HIS A N 1
ATOM 1395 C CA . HIS A 1 181 ? 7.240 -0.880 7.306 1.00 98.00 181 HIS A CA 1
ATOM 1396 C C . HIS A 1 181 ? 6.961 -0.594 5.824 1.00 98.00 181 HIS A C 1
ATOM 1398 O O . HIS A 1 181 ? 7.835 -0.803 4.998 1.00 98.00 181 HIS A O 1
ATOM 1404 N N . LEU A 1 182 ? 5.752 -0.137 5.474 1.00 97.06 182 LEU A N 1
ATOM 1405 C CA . LEU A 1 182 ? 5.414 0.245 4.093 1.00 97.06 182 LEU A CA 1
ATOM 1406 C C . LEU A 1 182 ? 5.929 1.639 3.710 1.00 97.06 182 LEU A C 1
ATOM 1408 O O . LEU A 1 182 ? 6.065 1.944 2.527 1.00 97.06 182 LEU A O 1
ATOM 1412 N N . TYR A 1 183 ? 6.103 2.519 4.696 1.00 93.69 183 TYR A N 1
ATOM 1413 C CA . TYR A 1 183 ? 6.550 3.892 4.490 1.00 93.69 183 TYR A CA 1
ATOM 1414 C C . TYR A 1 183 ? 8.059 3.978 4.223 1.00 93.69 183 TYR A C 1
ATOM 1416 O O . TYR A 1 183 ? 8.464 4.774 3.370 1.00 93.69 183 TYR A O 1
ATOM 1424 N N . VAL A 1 184 ? 8.853 3.193 4.958 1.00 90.88 184 VAL A N 1
ATOM 1425 C CA . VAL A 1 184 ? 10.326 3.143 4.883 1.00 90.88 184 VAL A CA 1
ATOM 1426 C C . VAL A 1 184 ? 10.781 2.298 3.700 1.00 90.88 184 VAL A C 1
ATOM 1428 O O . VAL A 1 184 ? 11.673 2.784 2.969 1.00 90.88 184 VAL A O 1
#

Nearest PDB structures (foldseek):
  4e6n-assembly2_D  TM=9.888E-01  e=9.956E-25  Acetivibrio thermocellus ATCC 27405
  4drf-assembly2_D  TM=9.843E-01  e=1.527E-23  Acetivibrio thermocellus ATCC 27405
  4dqz-assembly1_B  TM=9.525E-01  e=3.878E-16  Acetivibrio thermocellus ATCC 27405

Solvent-accessible surface area (backbone atoms only — not comparable to full-atom values): 10002 Å² total; per-residue (Å²): 50,46,38,35,48,29,29,59,37,84,57,10,48,54,56,32,55,46,45,72,47,62,68,96,44,80,45,75,44,84,50,100,50,35,38,32,38,37,40,46,92,38,80,37,54,67,38,17,30,44,35,44,36,46,48,48,40,58,69,60,46,49,67,72,66,54,96,69,78,90,86,57,77,62,54,59,74,60,65,61,74,52,64,33,46,48,73,66,48,26,53,41,47,55,68,66,29,43,53,23,58,68,62,45,32,88,91,49,53,83,55,47,81,39,65,34,51,35,43,35,39,40,38,38,32,73,39,89,78,45,68,65,51,56,48,69,64,40,43,84,76,62,33,51,78,48,74,48,74,37,61,65,38,89,90,46,63,89,76,35,71,40,59,31,24,38,38,37,40,35,40,73,40,27,65,26,58,53,49,48,68,68,48,108

Mean predicted aligned error: 4.59 Å

Foldseek 3Di:
DKKKKKFQPAQRQVVCLLQVHDAVDWDWDDDQFGIWIWHWPDHGRRMTMIMIDQDGDLVSQLVVVPDDDDDCPPCSNDDCVSPAPDLVVLRSLCGRRVCNLVLDGDVCNVQSFFWTKMKMKGFFHQDDPPDVVVCVLQVVVVWDKDKDWAQPDPVCCVSPTHSTIIMITIDTGGSNVVSVSSND

Secondary structure (DSSP, 8-state):
-EEEEEE--SSGGGHHHHHT--TT--EEEEETTEEEEEEEEEE-SS-EEEEEEEEE-HHHHHHHT----SS-HHHHHSSSGGGS-SHHHHHHHHHHSHHHHTT--SS-GGGTT--EEEEEEEEEEE-TT-HHHHHHHHGGGT-EEEEEEEES-SS-GGG-EEEEEEEEEEEEE-HHHHHHHHH-

pLDDT: mean 93.09, std 10.9, range [49.44, 98.88]

Radius of gyration: 17.76 Å; Cα contacts (8 Å, |Δi|>4): 350; chains: 1; bounding box: 40×36×50 Å